Protein AF-A0A7V3CZD5-F1 (afdb_monomer_lite)

Sequence (211 aa):
MLAVVSILSKLVDFGIEPIVFREFSKNNKTFHLFNSGINLRFILYLILVAGFNITAPFLSLSSKEILLSNILFFTIIFSAKTFVIRELLSTPFKVNLKMHYPMFLSLLDNIILLFMIVLMKFMKDPLLYFTIAYTISNIPGFILSFYFLKKKFGYKYEFTLEHSQWLLKESLPMFGFVVLTNIFLQIDIVILNALKGSYEVGIYSAGVRLT

Radius of gyration: 19.06 Å; chains: 1; bounding box: 55×38×51 Å

Secondary structure (DSSP, 8-state):
-HHHHHHHHHHHHTTHHHHHHHHHHH--S--HHHHHHHHHHHHHHHHHHHHHHHHGGGGT--HHHHHHHHHHHHHHHH-SSSSSHHHHHHHHHHHTT-THHHHHHHHHHHHHHHHHHHHGGG-S-HHHHHHHHHHHTTHHHHHHHHHHHHHHH--------TTHHHHHHHHHHHHHHHHHHHHHHHHHHHHHHHHT-HHHHHHHHHHHTT-

Foldseek 3Di:
DLVVLLVLLLQLLLQLQVVLLVVCLVPVPDCQSLLLQLLSSVVSLVVSLVVCVVCVVVVVDDPVRNVLSSLLSLLCCQPPVRNTRVVSLCSSCVSVVNVVLLVVLNVQLVVQLVVQLVVLVVDPDSSSSNSNSSSVSRNVSRVVSVVCCCVPVVDDNDNDNPCVVVSSVVSNVVSVVVVVVVCVLCVVLVVCCVPPNDVVSVVVVVVSVVD

Structure (mmCIF, N/CA/C/O backbone):
data_AF-A0A7V3CZD5-F1
#
_entry.id   AF-A0A7V3CZD5-F1
#
loop_
_atom_site.group_PDB
_atom_site.id
_atom_site.type_symbol
_atom_site.label_atom_id
_atom_site.label_alt_id
_atom_site.label_comp_id
_atom_site.label_asym_id
_atom_site.label_entity_id
_atom_site.label_seq_id
_atom_site.pdbx_PDB_ins_code
_atom_site.Cartn_x
_atom_site.Cartn_y
_atom_site.Cartn_z
_atom_site.occupancy
_atom_site.B_iso_or_equiv
_atom_site.auth_seq_id
_atom_site.auth_comp_id
_atom_site.auth_asym_id
_atom_site.auth_atom_id
_atom_site.pdbx_PDB_model_num
ATOM 1 N N . MET A 1 1 ? 11.562 -1.368 -11.424 1.00 69.69 1 MET A N 1
ATOM 2 C CA . MET A 1 1 ? 10.361 -0.615 -10.990 1.00 69.69 1 MET A CA 1
ATOM 3 C C . MET A 1 1 ? 9.475 -1.405 -10.032 1.00 69.69 1 MET A C 1
ATOM 5 O O . MET A 1 1 ? 9.368 -0.983 -8.892 1.00 69.69 1 MET A O 1
ATOM 9 N N . LEU A 1 2 ? 8.930 -2.574 -10.405 1.00 68.62 2 LEU A N 1
ATOM 10 C CA . LEU A 1 2 ? 8.084 -3.382 -9.498 1.00 68.62 2 LEU A CA 1
ATOM 11 C C . LEU A 1 2 ? 8.750 -3.713 -8.148 1.00 68.62 2 LEU A C 1
ATOM 13 O O . LEU A 1 2 ? 8.134 -3.528 -7.105 1.00 68.62 2 LEU A O 1
ATOM 17 N N . ALA A 1 3 ? 10.020 -4.135 -8.158 1.00 69.88 3 ALA A N 1
ATOM 18 C CA . ALA A 1 3 ? 10.763 -4.429 -6.928 1.00 69.88 3 ALA A CA 1
ATOM 19 C C . ALA A 1 3 ? 10.939 -3.189 -6.032 1.00 69.88 3 ALA A C 1
ATOM 21 O O . ALA A 1 3 ? 10.728 -3.267 -4.827 1.00 69.88 3 ALA A O 1
ATOM 22 N N . VAL A 1 4 ? 11.253 -2.031 -6.626 1.00 74.81 4 VAL A N 1
ATOM 23 C CA . VAL A 1 4 ? 11.404 -0.755 -5.904 1.00 74.81 4 VAL A CA 1
ATOM 24 C C . VAL A 1 4 ? 10.086 -0.361 -5.243 1.00 74.81 4 VAL A C 1
ATOM 26 O O . VAL A 1 4 ? 10.063 -0.088 -4.048 1.00 74.81 4 VAL A O 1
ATOM 29 N N . VAL A 1 5 ? 8.976 -0.419 -5.984 1.00 78.88 5 VAL A N 1
ATOM 30 C CA . VAL A 1 5 ? 7.641 -0.133 -5.440 1.00 78.88 5 VAL A CA 1
ATOM 31 C C . VAL A 1 5 ? 7.280 -1.115 -4.325 1.00 78.88 5 VAL A C 1
ATOM 33 O O . VAL A 1 5 ? 6.756 -0.689 -3.303 1.00 78.88 5 VAL A O 1
ATOM 36 N N . SER A 1 6 ? 7.608 -2.403 -4.470 1.00 75.62 6 SER A N 1
ATOM 37 C CA . SER A 1 6 ? 7.344 -3.423 -3.446 1.00 75.62 6 SER A CA 1
ATOM 38 C C . SER A 1 6 ? 8.176 -3.250 -2.171 1.00 75.62 6 SER A C 1
ATOM 40 O O . SER A 1 6 ? 7.715 -3.623 -1.093 1.00 75.62 6 SER A O 1
ATOM 42 N N . ILE A 1 7 ? 9.405 -2.742 -2.270 1.00 78.62 7 ILE A N 1
ATOM 43 C CA . ILE A 1 7 ? 10.236 -2.431 -1.100 1.00 78.62 7 ILE A CA 1
ATOM 44 C C . ILE A 1 7 ? 9.680 -1.188 -0.412 1.00 78.62 7 ILE A C 1
ATOM 46 O O . ILE A 1 7 ? 9.424 -1.206 0.790 1.00 78.62 7 ILE A O 1
ATOM 50 N N . LEU A 1 8 ? 9.430 -0.134 -1.189 1.00 82.12 8 LEU A N 1
ATOM 51 C CA . LEU A 1 8 ? 8.886 1.121 -0.692 1.00 82.12 8 LEU A CA 1
ATOM 52 C C . LEU A 1 8 ? 7.501 0.922 -0.056 1.00 82.12 8 LEU A C 1
ATOM 54 O O . LEU A 1 8 ? 7.244 1.466 1.011 1.00 82.12 8 LEU A O 1
ATOM 58 N N . SER A 1 9 ? 6.638 0.064 -0.607 1.00 80.25 9 SER A N 1
ATOM 59 C CA . SER A 1 9 ? 5.313 -0.205 -0.033 1.00 80.25 9 SER A CA 1
ATOM 60 C C . SER A 1 9 ? 5.363 -0.754 1.396 1.00 80.25 9 SER A C 1
ATOM 62 O O . SER A 1 9 ? 4.444 -0.495 2.170 1.00 80.25 9 SER A O 1
ATOM 64 N N . LYS A 1 10 ? 6.436 -1.461 1.786 1.00 80.44 10 LYS A N 1
ATOM 65 C CA . LYS A 1 10 ? 6.609 -1.960 3.164 1.00 80.44 10 LYS A CA 1
ATOM 66 C C . LYS A 1 10 ? 6.766 -0.828 4.182 1.00 80.44 10 LYS A C 1
ATOM 68 O O . LYS A 1 10 ? 6.374 -0.994 5.333 1.00 80.44 10 LYS A O 1
ATOM 73 N N . LEU A 1 11 ? 7.286 0.329 3.763 1.00 82.81 11 LEU A N 1
ATOM 74 C CA . LEU A 1 11 ? 7.372 1.520 4.616 1.00 82.81 11 LEU A CA 1
ATOM 75 C C . LEU A 1 11 ? 5.985 2.063 4.976 1.00 82.81 11 LEU A C 1
ATOM 77 O O . LEU A 1 11 ? 5.818 2.648 6.039 1.00 82.81 11 LEU A O 1
ATOM 81 N N . VAL A 1 12 ? 4.993 1.853 4.107 1.00 85.50 12 VAL A N 1
ATOM 82 C CA . VAL A 1 12 ? 3.614 2.297 4.341 1.00 85.50 12 VAL A CA 1
ATOM 83 C C . VAL A 1 12 ? 2.859 1.340 5.263 1.00 85.50 12 VAL A C 1
ATOM 85 O O . VAL A 1 12 ? 2.049 1.780 6.075 1.00 85.50 12 VAL A O 1
ATOM 88 N N . ASP A 1 13 ? 3.123 0.036 5.157 1.00 83.44 13 ASP A N 1
ATOM 89 C CA . ASP A 1 13 ? 2.543 -0.971 6.051 1.00 83.44 13 ASP A CA 1
ATOM 90 C C . ASP A 1 13 ? 2.980 -0.748 7.509 1.00 83.44 13 ASP A C 1
ATOM 92 O O . ASP A 1 13 ? 2.149 -0.835 8.422 1.00 83.44 13 ASP A O 1
ATOM 96 N N . PHE A 1 14 ? 4.272 -0.433 7.691 1.00 85.56 14 PHE A N 1
ATOM 97 C CA . PHE A 1 14 ? 4.958 -0.129 8.953 1.00 85.56 14 PHE A CA 1
ATOM 98 C C . PHE A 1 14 ? 4.660 -1.120 10.095 1.00 85.56 14 PHE A C 1
ATOM 100 O O . PHE A 1 14 ? 4.772 -0.760 11.260 1.00 85.56 14 PHE A O 1
ATOM 107 N N . GLY A 1 15 ? 4.244 -2.359 9.795 1.00 86.19 15 GLY A N 1
ATOM 108 C CA . GLY A 1 15 ? 3.851 -3.337 10.813 1.00 86.19 15 GLY A CA 1
ATOM 109 C C . GLY A 1 15 ? 2.553 -2.994 11.557 1.00 86.19 15 GLY A C 1
ATOM 110 O O . GLY A 1 15 ? 2.321 -3.516 12.646 1.00 86.19 15 GLY A O 1
ATOM 111 N N . ILE A 1 16 ? 1.710 -2.118 10.998 1.00 90.06 16 ILE A N 1
ATOM 112 C CA . ILE A 1 16 ? 0.460 -1.663 11.631 1.00 90.06 16 ILE A CA 1
ATOM 113 C C . ILE A 1 16 ? -0.589 -2.786 11.675 1.00 90.06 16 ILE A C 1
ATOM 115 O O . ILE A 1 16 ? -1.333 -2.897 12.648 1.00 90.06 16 ILE A O 1
ATOM 119 N N . GLU A 1 17 ? -0.662 -3.639 10.651 1.00 89.25 17 GLU A N 1
ATOM 120 C CA . GLU A 1 17 ? -1.725 -4.641 10.523 1.00 89.25 17 GLU A CA 1
ATOM 121 C C . GLU A 1 17 ? -1.716 -5.665 11.670 1.00 89.25 17 GLU A C 1
ATOM 123 O O . GLU A 1 17 ? -2.778 -5.847 12.266 1.00 89.25 17 GLU A O 1
ATOM 128 N N . PRO A 1 18 ? -0.584 -6.289 12.063 1.00 89.69 18 PRO A N 1
ATOM 129 C CA . PRO A 1 18 ? -0.571 -7.222 13.190 1.00 89.69 18 PRO A CA 1
ATOM 130 C C . PRO A 1 18 ? -1.045 -6.590 14.504 1.00 89.69 18 PRO A C 1
ATOM 132 O O . PRO A 1 18 ? -1.746 -7.241 15.282 1.00 89.69 18 PRO A O 1
ATOM 135 N N . ILE A 1 19 ? -0.708 -5.317 14.747 1.00 92.31 19 ILE A N 1
ATOM 136 C CA . ILE A 1 19 ? -1.131 -4.586 15.949 1.00 92.31 19 ILE A CA 1
ATOM 137 C C . ILE A 1 19 ? -2.633 -4.302 15.904 1.00 92.31 19 ILE A C 1
ATOM 139 O O . ILE A 1 19 ? -3.342 -4.593 16.868 1.00 92.31 19 ILE A O 1
ATOM 143 N N . VAL A 1 20 ? -3.141 -3.803 14.772 1.00 92.38 20 VAL A N 1
ATOM 144 C CA . VAL A 1 20 ? -4.579 -3.566 14.582 1.00 92.38 20 VAL A CA 1
ATOM 145 C C . VAL A 1 20 ? -5.355 -4.877 14.684 1.00 92.38 20 VAL A C 1
ATOM 147 O O . VAL A 1 20 ? -6.377 -4.919 15.357 1.00 92.38 20 VAL A O 1
ATOM 150 N N . PHE A 1 21 ? -4.863 -5.967 14.094 1.00 91.94 21 PHE A N 1
ATOM 151 C CA . PHE A 1 21 ? -5.470 -7.293 14.201 1.00 91.94 21 PHE A CA 1
ATOM 152 C C . PHE A 1 21 ? -5.516 -7.786 15.650 1.00 91.94 21 PHE A C 1
ATOM 154 O O . PHE A 1 21 ? -6.570 -8.240 16.101 1.00 91.94 21 PHE A O 1
ATOM 161 N N . ARG A 1 22 ? -4.416 -7.651 16.402 1.00 92.06 22 ARG A N 1
ATOM 162 C CA . ARG A 1 22 ? -4.341 -8.022 17.823 1.00 92.06 22 ARG A CA 1
ATOM 163 C C . ARG A 1 22 ? -5.364 -7.259 18.660 1.00 92.06 22 ARG A C 1
ATOM 165 O O . ARG A 1 22 ? -6.110 -7.876 19.416 1.00 92.06 22 ARG A O 1
ATOM 172 N N . GLU A 1 23 ? -5.410 -5.935 18.537 1.00 91.75 23 GLU A N 1
ATOM 173 C CA . GLU A 1 23 ? -6.316 -5.114 19.347 1.00 91.75 23 GLU A CA 1
ATOM 174 C C . GLU A 1 23 ? -7.777 -5.271 18.928 1.00 91.75 23 GLU A C 1
ATOM 176 O O . GLU A 1 23 ? -8.653 -5.413 19.781 1.00 91.75 23 GLU A O 1
ATOM 181 N N . PHE A 1 24 ? -8.044 -5.356 17.624 1.00 90.62 24 PHE A N 1
ATOM 182 C CA . PHE A 1 24 ? -9.392 -5.591 17.113 1.00 90.62 24 PHE A CA 1
ATOM 183 C C . PHE A 1 24 ? -9.917 -6.986 17.489 1.00 90.62 24 PHE A C 1
ATOM 185 O O . PHE A 1 24 ? -11.121 -7.159 17.662 1.00 90.62 24 PHE A O 1
ATOM 192 N N . SER A 1 25 ? -9.031 -7.973 17.682 1.00 90.19 25 SER A N 1
ATOM 193 C CA . SER A 1 25 ? -9.396 -9.297 18.212 1.00 90.19 25 SER A CA 1
ATOM 194 C C . SER A 1 25 ? -9.793 -9.263 19.688 1.00 90.19 25 SER A C 1
ATOM 196 O O . SER A 1 25 ? -10.674 -10.014 20.096 1.00 90.19 25 SER A O 1
ATOM 198 N N . LYS A 1 26 ? -9.167 -8.395 20.494 1.00 89.69 26 LYS A N 1
ATOM 199 C CA . LYS A 1 26 ? -9.514 -8.225 21.915 1.00 89.69 26 LYS A CA 1
ATOM 200 C C . LYS A 1 26 ? -10.815 -7.445 22.091 1.00 89.69 26 LYS A C 1
ATOM 202 O O . LYS A 1 26 ? -11.635 -7.796 22.934 1.00 89.69 26 LYS A O 1
ATOM 207 N N . ASN A 1 27 ? -10.988 -6.372 21.320 1.00 85.38 27 ASN A N 1
ATOM 208 C CA . ASN A 1 27 ? -12.157 -5.506 21.394 1.00 85.38 27 ASN A CA 1
ATOM 209 C C . ASN A 1 27 ? -12.619 -5.098 19.991 1.00 85.38 27 ASN A C 1
ATOM 211 O O . ASN A 1 27 ? -12.132 -4.132 19.408 1.00 85.38 27 ASN A O 1
ATOM 215 N N . ASN A 1 28 ? -13.607 -5.823 19.473 1.00 81.19 28 ASN A N 1
ATOM 216 C CA . ASN A 1 28 ? -14.184 -5.601 18.147 1.00 81.19 28 ASN A CA 1
ATOM 217 C C . ASN A 1 28 ? -15.381 -4.628 18.148 1.00 81.19 28 ASN A C 1
ATOM 219 O O . ASN A 1 28 ? -16.054 -4.493 17.125 1.00 81.19 28 ASN A O 1
ATOM 223 N N . LYS A 1 29 ? -15.693 -3.981 19.283 1.00 77.56 29 LYS A N 1
ATOM 224 C CA . LYS A 1 29 ? -16.896 -3.141 19.420 1.00 77.56 29 LYS A CA 1
ATOM 225 C C . LYS A 1 29 ? -16.754 -1.775 18.752 1.00 77.56 29 LYS A C 1
ATOM 227 O O . LYS A 1 29 ? -17.760 -1.201 18.344 1.00 77.56 29 LYS A O 1
ATOM 232 N N . THR A 1 30 ? -15.535 -1.244 18.656 1.00 85.31 30 THR A N 1
ATOM 233 C CA . THR A 1 30 ? -15.273 0.093 18.112 1.00 85.31 30 THR A CA 1
ATOM 234 C C . THR A 1 30 ? -14.297 0.038 16.943 1.00 85.31 30 THR A C 1
ATOM 236 O O . THR A 1 30 ? -13.343 -0.735 16.926 1.00 85.31 30 THR A O 1
ATOM 239 N N . PHE A 1 31 ? -14.530 0.894 15.948 1.00 89.69 31 PHE A N 1
ATOM 240 C CA . PHE A 1 31 ? -13.678 1.008 14.762 1.00 89.69 31 PHE A CA 1
ATOM 241 C C . PHE A 1 31 ? -12.682 2.174 14.843 1.00 89.69 31 PHE A C 1
ATOM 243 O O . PHE A 1 31 ? -11.994 2.431 13.863 1.00 89.69 31 PHE A O 1
ATOM 250 N N . HIS A 1 32 ? -12.559 2.874 15.978 1.00 90.69 32 HIS A N 1
ATOM 251 C CA . HIS A 1 32 ? -11.679 4.048 16.086 1.00 90.69 32 HIS A CA 1
ATOM 252 C C . HIS A 1 32 ? -10.203 3.702 15.847 1.00 90.69 32 HIS A C 1
ATOM 254 O O . HIS A 1 32 ? -9.573 4.310 14.988 1.00 90.69 32 HIS A O 1
ATOM 260 N N . LEU A 1 33 ? -9.672 2.670 16.517 1.00 91.00 33 LEU A N 1
ATOM 261 C CA . LEU A 1 33 ? -8.287 2.216 16.319 1.00 91.00 33 LEU A CA 1
ATOM 262 C C . LEU A 1 33 ? -8.052 1.735 14.881 1.00 91.00 33 LEU A C 1
ATOM 264 O O . LEU A 1 33 ? -7.033 2.042 14.267 1.00 91.00 33 LEU A O 1
ATOM 268 N N . PHE A 1 34 ? -9.032 1.024 14.326 1.00 91.75 34 PHE A N 1
ATOM 269 C CA . PHE A 1 34 ? -9.013 0.560 12.944 1.00 91.75 34 PHE A CA 1
ATOM 270 C C . PHE A 1 34 ? -8.969 1.724 11.940 1.00 91.75 34 PHE A C 1
ATOM 272 O O . PHE A 1 34 ? -8.133 1.738 11.036 1.00 91.75 34 PHE A O 1
ATOM 279 N N . ASN A 1 35 ? -9.816 2.736 12.139 1.00 92.31 35 ASN A N 1
ATOM 280 C CA . ASN A 1 35 ? -9.849 3.957 11.341 1.00 92.31 35 ASN A CA 1
ATOM 281 C C . ASN A 1 35 ? -8.545 4.754 11.474 1.00 92.31 35 ASN A C 1
ATOM 283 O O . ASN A 1 35 ? -8.008 5.191 10.459 1.00 92.31 35 ASN A O 1
ATOM 287 N N . SER A 1 36 ? -7.979 4.877 12.680 1.00 92.75 36 SER A N 1
ATOM 288 C CA . SER A 1 36 ? -6.648 5.470 12.870 1.00 92.75 36 SER A CA 1
ATOM 289 C C . SER A 1 36 ? -5.562 4.717 12.105 1.00 92.75 36 SER A C 1
ATOM 291 O O . SER A 1 36 ? -4.728 5.358 11.473 1.00 92.75 36 SER A O 1
ATOM 293 N N . GLY A 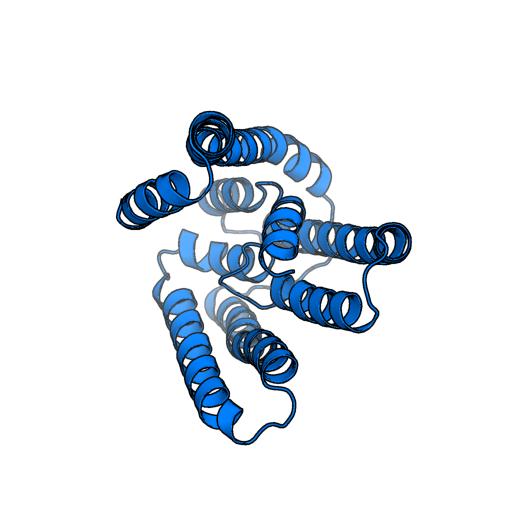1 37 ? -5.602 3.381 12.077 1.00 92.19 37 GLY A N 1
ATOM 294 C CA . GLY A 1 37 ? -4.693 2.572 11.261 1.00 92.19 37 GLY A CA 1
ATOM 295 C C . GLY A 1 37 ? -4.816 2.859 9.759 1.00 92.19 37 GLY A C 1
ATOM 296 O O . GLY A 1 37 ? -3.801 3.040 9.087 1.00 92.19 37 GLY A O 1
ATOM 297 N N . ILE A 1 38 ? -6.046 2.965 9.236 1.00 91.31 38 ILE A N 1
ATOM 298 C CA . ILE A 1 38 ? -6.297 3.324 7.828 1.00 91.31 38 ILE A CA 1
ATOM 299 C C . ILE A 1 38 ? -5.757 4.725 7.520 1.00 91.31 38 ILE A C 1
ATOM 301 O O . ILE A 1 38 ? -5.023 4.897 6.545 1.00 91.31 38 ILE A O 1
ATOM 305 N N . ASN A 1 39 ? -6.094 5.717 8.347 1.00 92.31 39 ASN A N 1
ATOM 306 C CA . ASN A 1 39 ? -5.698 7.111 8.134 1.00 92.31 39 ASN A CA 1
ATOM 307 C C . ASN A 1 39 ? -4.179 7.275 8.198 1.00 92.31 39 ASN A C 1
ATOM 309 O O . ASN A 1 39 ? -3.593 7.941 7.347 1.00 92.31 39 ASN A O 1
ATOM 313 N N . LEU A 1 40 ? -3.531 6.613 9.158 1.00 92.25 40 LEU A N 1
ATOM 314 C CA . LEU A 1 40 ? -2.080 6.603 9.285 1.00 92.25 40 LEU A CA 1
ATOM 315 C C . LEU A 1 40 ? -1.412 6.013 8.036 1.00 92.25 40 LEU A C 1
ATOM 317 O O . LEU A 1 40 ? -0.502 6.630 7.488 1.00 92.25 40 LEU A O 1
ATOM 321 N N . ARG A 1 41 ? -1.897 4.870 7.529 1.00 90.38 41 ARG A N 1
ATOM 322 C CA . ARG A 1 41 ? -1.392 4.281 6.274 1.00 90.38 41 ARG A CA 1
ATOM 323 C C . ARG A 1 41 ? -1.595 5.204 5.083 1.00 90.38 41 ARG A C 1
ATOM 325 O O . ARG A 1 41 ? -0.709 5.316 4.242 1.00 90.38 41 ARG A O 1
ATOM 332 N N . PHE A 1 42 ? -2.736 5.882 5.010 1.00 90.12 42 PHE A N 1
ATOM 333 C CA . PHE A 1 42 ? -3.004 6.839 3.943 1.00 90.12 42 PHE A CA 1
ATOM 334 C C . PHE A 1 42 ? -2.035 8.033 3.986 1.00 90.12 42 PHE A C 1
ATOM 336 O O . PHE A 1 42 ? -1.512 8.438 2.951 1.00 90.12 42 PHE A O 1
ATOM 343 N N . ILE A 1 43 ? -1.717 8.546 5.178 1.00 92.00 43 ILE A N 1
ATOM 344 C CA . ILE A 1 43 ? -0.712 9.604 5.360 1.00 92.00 43 ILE A CA 1
ATOM 345 C C . ILE A 1 43 ? 0.686 9.107 4.969 1.00 92.00 43 ILE A C 1
ATOM 347 O O . ILE A 1 43 ? 1.372 9.775 4.199 1.00 92.00 43 ILE A O 1
ATOM 351 N N . LEU A 1 44 ? 1.099 7.923 5.438 1.00 91.12 44 LEU A N 1
ATOM 352 C CA . LEU A 1 44 ? 2.391 7.323 5.075 1.00 91.12 44 LEU A CA 1
ATOM 353 C C . LEU A 1 44 ? 2.507 7.088 3.562 1.00 91.12 44 LEU A C 1
ATOM 355 O O . LEU A 1 44 ? 3.566 7.313 2.981 1.00 91.12 44 LEU A O 1
ATOM 359 N N . TYR A 1 45 ? 1.410 6.700 2.909 1.00 91.19 45 TYR A N 1
ATOM 360 C CA . TYR A 1 45 ? 1.336 6.567 1.458 1.00 91.19 45 TYR A CA 1
ATOM 361 C C . TYR A 1 45 ? 1.579 7.909 0.756 1.00 91.19 45 TYR A C 1
ATOM 363 O O . TYR A 1 45 ? 2.393 7.976 -0.164 1.00 91.19 45 TYR A O 1
ATOM 371 N N . LEU A 1 46 ? 0.917 8.984 1.198 1.00 91.81 46 LEU A N 1
ATOM 372 C CA . LEU A 1 46 ? 1.108 10.318 0.620 1.00 91.81 46 LEU A CA 1
ATOM 373 C C . LEU A 1 46 ? 2.551 10.805 0.785 1.00 91.81 46 LEU A C 1
ATOM 375 O O . LEU A 1 46 ? 3.135 11.307 -0.175 1.00 91.81 46 LEU A O 1
ATOM 379 N N . ILE A 1 47 ? 3.141 10.603 1.968 1.00 92.88 47 ILE A N 1
ATOM 380 C CA . ILE A 1 47 ? 4.550 10.926 2.238 1.00 92.88 47 ILE A CA 1
ATOM 381 C C . ILE A 1 47 ? 5.464 10.152 1.284 1.00 92.88 47 ILE A C 1
ATOM 383 O O . ILE A 1 47 ? 6.393 10.726 0.719 1.00 92.88 47 ILE A O 1
ATOM 387 N N . LEU A 1 48 ? 5.183 8.868 1.062 1.00 90.94 48 LEU A N 1
ATOM 388 C CA . LEU A 1 48 ? 5.975 8.020 0.182 1.00 90.94 48 LEU A CA 1
ATOM 389 C C . LEU A 1 48 ? 5.912 8.471 -1.278 1.00 90.94 48 LEU A C 1
ATOM 391 O O . LEU A 1 48 ? 6.952 8.603 -1.921 1.00 90.94 48 LEU A O 1
ATOM 395 N N . VAL A 1 49 ? 4.712 8.726 -1.803 1.00 91.06 49 VAL A N 1
ATOM 396 C CA . VAL A 1 49 ? 4.527 9.178 -3.190 1.00 91.06 49 VAL A CA 1
ATOM 397 C C . VAL A 1 49 ? 5.168 10.548 -3.401 1.00 91.06 49 VAL A C 1
ATOM 399 O O . VAL A 1 49 ? 5.847 10.755 -4.409 1.00 91.06 49 VAL A O 1
ATOM 402 N N . ALA A 1 50 ? 5.000 11.472 -2.450 1.00 92.69 50 ALA A N 1
ATOM 403 C CA . ALA A 1 50 ? 5.638 12.782 -2.506 1.00 92.69 50 ALA A CA 1
ATOM 404 C C . ALA A 1 50 ? 7.169 12.656 -2.470 1.00 92.69 50 ALA A C 1
ATOM 406 O O . ALA A 1 50 ? 7.851 13.191 -3.341 1.00 92.69 50 ALA A O 1
ATOM 407 N N . GLY A 1 51 ? 7.710 11.883 -1.523 1.00 91.94 51 GLY A N 1
ATOM 408 C CA . GLY A 1 51 ? 9.146 11.631 -1.397 1.00 91.94 51 GLY A CA 1
ATOM 409 C C . GLY A 1 51 ? 9.748 10.983 -2.644 1.00 91.94 51 GLY A C 1
ATOM 410 O O . GLY A 1 51 ? 10.807 11.406 -3.109 1.00 91.94 51 GLY A O 1
ATOM 411 N N . PHE A 1 52 ? 9.055 10.012 -3.245 1.00 90.56 52 PHE A N 1
ATOM 412 C CA . PHE A 1 52 ? 9.477 9.409 -4.507 1.00 90.56 52 PHE A CA 1
ATOM 413 C C . PHE A 1 52 ? 9.517 10.430 -5.648 1.00 90.56 52 PHE A C 1
ATOM 415 O O . PHE A 1 52 ? 10.521 10.516 -6.342 1.00 90.56 52 PHE A O 1
ATOM 422 N N . ASN A 1 53 ? 8.469 11.236 -5.841 1.00 90.75 53 ASN A N 1
ATOM 423 C CA . ASN A 1 53 ? 8.443 12.207 -6.941 1.00 90.75 53 ASN A CA 1
ATOM 424 C C . ASN A 1 53 ? 9.466 13.340 -6.759 1.00 90.75 53 ASN A C 1
ATOM 426 O O . ASN A 1 53 ? 9.981 13.849 -7.750 1.00 90.75 53 ASN A O 1
ATOM 430 N N . ILE A 1 54 ? 9.806 13.697 -5.517 1.00 91.62 54 ILE A N 1
ATOM 431 C CA . ILE A 1 54 ? 10.881 14.656 -5.220 1.00 91.62 54 ILE A CA 1
ATOM 432 C C . ILE A 1 54 ? 12.255 14.052 -5.531 1.00 91.62 54 ILE A C 1
ATOM 434 O O . ILE A 1 54 ? 13.116 14.742 -6.065 1.00 91.62 54 ILE A O 1
ATOM 438 N N . THR A 1 55 ? 12.476 12.773 -5.217 1.00 89.44 55 THR A N 1
ATOM 439 C CA . THR A 1 55 ? 13.783 12.110 -5.394 1.00 89.44 55 THR A CA 1
ATOM 440 C C . THR A 1 55 ? 14.007 11.555 -6.801 1.00 89.44 55 THR A C 1
ATOM 442 O O . THR A 1 55 ? 15.149 11.447 -7.243 1.00 89.44 55 THR A O 1
ATOM 445 N N . ALA A 1 56 ? 12.940 11.244 -7.539 1.00 87.12 56 ALA A N 1
ATOM 446 C CA . ALA A 1 56 ? 13.005 10.624 -8.859 1.00 87.12 56 ALA A CA 1
ATOM 447 C C . ALA A 1 56 ? 13.839 11.405 -9.900 1.00 87.12 56 ALA A C 1
ATOM 449 O O . ALA A 1 56 ? 14.613 10.759 -10.611 1.00 87.12 56 ALA A O 1
ATOM 450 N N . PRO A 1 57 ? 13.776 12.753 -9.983 1.00 84.69 57 PRO A N 1
ATOM 451 C CA . PRO A 1 57 ? 14.633 13.524 -10.885 1.00 84.69 57 PRO A CA 1
ATOM 452 C C . PRO A 1 57 ? 16.127 13.400 -10.557 1.00 84.69 57 PRO A C 1
ATOM 454 O O . PRO A 1 57 ? 16.954 13.381 -11.463 1.00 84.69 57 PRO A O 1
ATOM 457 N N . PHE A 1 58 ? 16.482 13.263 -9.274 1.00 86.88 58 PHE A N 1
ATOM 458 C CA . PHE A 1 58 ? 17.876 13.113 -8.835 1.00 86.88 58 PHE A CA 1
ATOM 459 C C . PHE A 1 58 ? 18.453 11.728 -9.153 1.00 86.88 58 PHE A C 1
ATOM 461 O O . PHE A 1 58 ? 19.665 11.570 -9.265 1.00 86.88 58 PHE A O 1
ATOM 468 N N . LEU A 1 59 ? 17.592 10.726 -9.336 1.00 83.69 59 LEU A N 1
ATOM 469 C CA . LEU A 1 59 ? 17.972 9.348 -9.657 1.00 83.69 59 LEU A CA 1
ATOM 470 C C . LEU A 1 59 ? 18.149 9.105 -11.166 1.00 83.69 59 LEU A C 1
ATOM 472 O O . LEU A 1 59 ? 18.340 7.962 -11.574 1.00 83.69 59 LEU A O 1
ATOM 476 N N . SER A 1 60 ? 18.097 10.157 -11.996 1.00 84.12 60 SER A N 1
ATOM 477 C CA . SER A 1 60 ? 18.222 10.070 -13.463 1.00 84.12 60 SER A CA 1
ATOM 478 C C . SER A 1 60 ? 17.211 9.112 -14.116 1.00 84.12 60 SER A C 1
ATOM 480 O O . SER A 1 60 ? 17.495 8.505 -15.147 1.00 84.12 60 SER A O 1
ATOM 482 N N . LEU A 1 61 ? 16.026 8.960 -13.513 1.00 83.94 61 LEU A N 1
ATOM 483 C CA . LEU A 1 61 ? 14.961 8.107 -14.042 1.00 83.94 61 LEU A CA 1
ATOM 484 C C . LEU A 1 61 ? 14.317 8.743 -15.277 1.00 83.94 61 LEU A C 1
ATOM 486 O O . LEU A 1 61 ? 14.058 9.947 -15.316 1.00 83.94 61 LEU A O 1
ATOM 490 N N . SER A 1 62 ? 13.993 7.924 -16.276 1.00 87.06 62 SER A N 1
ATOM 491 C CA . SER A 1 62 ? 13.267 8.391 -17.457 1.00 87.06 62 SER A CA 1
ATOM 492 C C . SER A 1 62 ? 11.820 8.769 -17.117 1.00 87.06 62 SER A C 1
ATOM 494 O O . SER A 1 62 ? 11.191 8.196 -16.222 1.00 87.06 62 SER A O 1
ATOM 496 N N . SER A 1 63 ? 11.223 9.684 -17.889 1.00 86.88 63 SER A N 1
ATOM 497 C CA . SER A 1 63 ? 9.825 10.100 -17.686 1.00 86.88 63 SER A CA 1
ATOM 498 C C . SER A 1 63 ? 8.840 8.923 -17.745 1.00 86.88 63 SER A C 1
ATOM 500 O O . SER A 1 63 ? 7.841 8.909 -17.025 1.00 86.88 63 SER A O 1
ATOM 502 N N . LYS A 1 64 ? 9.139 7.899 -18.560 1.00 86.75 64 LYS A N 1
ATOM 503 C CA . LYS A 1 64 ? 8.330 6.676 -18.657 1.00 86.75 64 LYS A CA 1
ATOM 504 C C . LYS A 1 64 ? 8.407 5.841 -17.378 1.00 86.75 64 LYS A C 1
ATOM 506 O O . LYS A 1 64 ? 7.391 5.322 -16.928 1.00 86.75 64 LYS A O 1
ATOM 511 N N . GLU A 1 65 ? 9.581 5.726 -16.767 1.00 86.56 65 GLU A N 1
ATOM 512 C CA . GLU A 1 65 ? 9.763 4.976 -15.519 1.00 86.56 65 GLU A CA 1
ATOM 513 C C . GLU A 1 65 ? 9.089 5.652 -14.327 1.00 86.56 65 GLU A C 1
ATOM 515 O O . GLU A 1 65 ? 8.495 4.965 -13.492 1.00 86.56 65 GLU A O 1
ATOM 520 N N . ILE A 1 66 ? 9.130 6.985 -14.273 1.00 88.38 66 ILE A N 1
ATOM 521 C CA . ILE A 1 66 ? 8.422 7.775 -13.258 1.00 88.38 66 ILE A CA 1
ATOM 522 C C . ILE A 1 66 ? 6.911 7.570 -13.40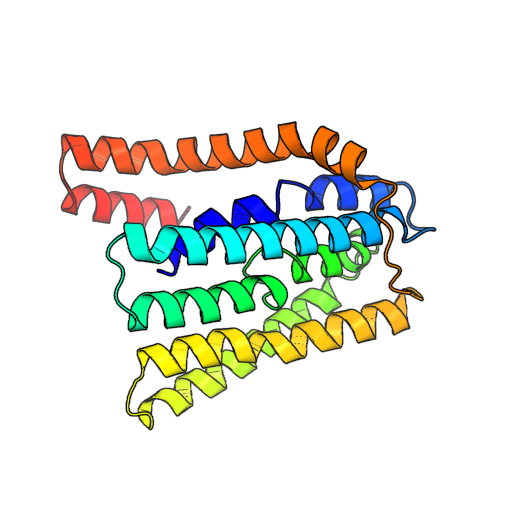0 1.00 88.38 66 ILE A C 1
ATOM 524 O O . ILE A 1 66 ? 6.235 7.265 -12.417 1.00 88.38 66 ILE A O 1
ATOM 528 N N . LEU A 1 67 ? 6.383 7.653 -14.628 1.00 89.44 67 LEU A N 1
ATOM 529 C CA . LEU A 1 67 ? 4.966 7.410 -14.909 1.00 89.44 67 LEU A CA 1
ATOM 530 C C . LEU A 1 67 ? 4.533 6.001 -14.479 1.00 89.44 67 LEU A C 1
ATOM 532 O O . LEU A 1 67 ? 3.554 5.852 -13.749 1.00 89.44 67 LEU A O 1
ATOM 536 N N . LEU A 1 68 ? 5.274 4.969 -14.892 1.00 89.12 68 LEU A N 1
ATOM 537 C CA . LEU A 1 68 ? 4.975 3.580 -14.533 1.00 89.12 68 LEU A CA 1
ATOM 538 C C . LEU A 1 68 ? 5.032 3.361 -13.017 1.00 89.12 68 LEU A C 1
ATOM 540 O O . LEU A 1 68 ? 4.154 2.706 -12.461 1.00 89.12 68 LEU A O 1
ATOM 544 N N . SER A 1 69 ? 6.028 3.935 -12.339 1.00 87.94 69 SER A N 1
ATOM 545 C CA . SER A 1 69 ? 6.167 3.821 -10.883 1.00 87.94 69 SER A CA 1
ATOM 546 C C . SER A 1 69 ? 5.010 4.498 -10.151 1.00 87.94 69 SER A C 1
ATOM 548 O O . SER A 1 69 ? 4.464 3.914 -9.223 1.00 87.94 69 SER A O 1
ATOM 550 N N . ASN A 1 70 ? 4.559 5.668 -10.613 1.00 88.69 70 ASN A N 1
ATOM 551 C CA . ASN A 1 70 ? 3.386 6.344 -10.057 1.00 88.69 70 ASN A CA 1
ATOM 552 C C . ASN A 1 70 ? 2.097 5.525 -10.233 1.00 88.69 70 ASN A C 1
ATOM 554 O O . ASN A 1 70 ? 1.331 5.388 -9.280 1.00 88.69 70 ASN A O 1
ATOM 558 N N . ILE A 1 71 ? 1.878 4.909 -11.402 1.00 88.88 71 ILE A N 1
ATOM 559 C CA . ILE A 1 71 ? 0.733 3.999 -11.614 1.00 88.88 71 ILE A CA 1
ATOM 560 C C . ILE A 1 71 ? 0.810 2.789 -10.668 1.00 88.88 71 ILE A C 1
ATOM 562 O O . ILE A 1 71 ? -0.217 2.336 -10.159 1.00 88.88 71 ILE A O 1
ATOM 566 N N . LEU A 1 72 ? 2.018 2.281 -10.410 1.00 87.25 72 LEU A N 1
ATOM 567 C CA . LEU A 1 72 ? 2.247 1.177 -9.478 1.00 87.25 72 LEU A CA 1
ATOM 568 C C . LEU A 1 72 ? 2.072 1.580 -8.006 1.00 87.25 72 LEU A C 1
ATOM 570 O O . LEU A 1 72 ? 1.604 0.780 -7.196 1.00 87.25 72 LEU A O 1
ATOM 574 N N . PHE A 1 73 ? 2.396 2.822 -7.638 1.00 87.00 73 PHE A N 1
ATOM 575 C CA . PHE A 1 73 ? 2.091 3.334 -6.303 1.00 87.00 73 PHE A CA 1
ATOM 576 C C . PHE A 1 73 ? 0.584 3.397 -6.072 1.00 87.00 73 PHE A C 1
ATOM 578 O O . PHE A 1 73 ? 0.128 2.992 -5.008 1.00 87.00 73 PHE A O 1
ATOM 585 N N . PHE A 1 74 ? -0.217 3.768 -7.074 1.00 84.75 74 PHE A N 1
ATOM 586 C CA . PHE A 1 74 ? -1.676 3.676 -6.948 1.00 84.75 74 PHE A CA 1
ATOM 587 C C . PHE A 1 74 ? -2.157 2.252 -6.649 1.00 84.75 74 PHE A C 1
ATOM 589 O O . PHE A 1 74 ? -3.130 2.073 -5.914 1.00 84.75 74 PHE A O 1
ATOM 596 N N . THR A 1 75 ? -1.468 1.221 -7.146 1.00 82.44 75 THR A N 1
ATOM 597 C CA . THR A 1 75 ? -1.822 -0.170 -6.844 1.00 82.44 75 THR A CA 1
ATOM 598 C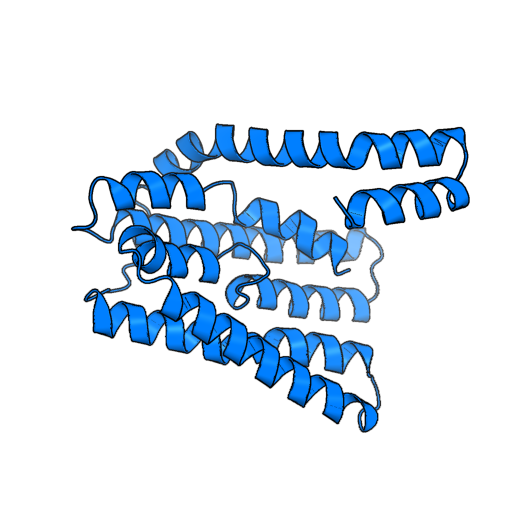 C . THR A 1 75 ? -1.681 -0.506 -5.360 1.00 82.44 75 THR A C 1
ATOM 600 O O . THR A 1 75 ? -2.386 -1.388 -4.880 1.00 82.44 75 THR A O 1
ATOM 603 N N . ILE A 1 76 ? -0.835 0.207 -4.608 1.00 79.00 76 ILE A N 1
ATOM 604 C CA . ILE A 1 76 ? -0.661 0.018 -3.159 1.00 79.00 76 ILE A CA 1
ATOM 605 C C . ILE A 1 76 ? -1.971 0.257 -2.392 1.00 79.00 76 ILE A C 1
ATOM 607 O O . ILE A 1 76 ? -2.255 -0.438 -1.418 1.00 79.00 76 ILE A O 1
ATOM 611 N N . ILE A 1 77 ? -2.795 1.209 -2.836 1.00 77.25 77 ILE A N 1
ATOM 612 C CA . ILE A 1 77 ? -4.086 1.505 -2.199 1.00 77.25 77 ILE A CA 1
ATOM 613 C C . ILE A 1 77 ? -5.068 0.347 -2.421 1.00 77.25 77 ILE A C 1
ATOM 615 O O . ILE A 1 77 ? -5.726 -0.118 -1.490 1.00 77.25 77 ILE A O 1
ATOM 619 N N . PHE A 1 78 ? -5.190 -0.101 -3.670 1.00 73.56 78 PHE A N 1
ATOM 620 C CA . PHE A 1 78 ? -6.311 -0.940 -4.102 1.00 73.56 78 PHE A CA 1
ATOM 621 C C . PHE A 1 78 ? -6.043 -2.438 -4.003 1.00 73.56 78 PHE A C 1
ATOM 623 O O . PHE A 1 78 ? -6.970 -3.240 -3.888 1.00 73.56 78 PHE A O 1
ATOM 630 N N . SER A 1 79 ? -4.785 -2.841 -4.110 1.00 68.50 79 SER A N 1
ATOM 631 C CA . SER A 1 79 ? -4.423 -4.240 -4.272 1.00 68.50 79 SER A CA 1
ATOM 632 C C . SER A 1 79 ? -4.460 -4.995 -2.954 1.00 68.50 79 SER A C 1
ATOM 634 O O . SER A 1 79 ? -3.953 -4.534 -1.937 1.00 68.50 79 SER A O 1
ATOM 636 N N . ALA A 1 80 ? -5.020 -6.203 -2.996 1.00 56.00 80 ALA A N 1
ATOM 637 C CA . ALA A 1 80 ? -4.896 -7.162 -1.901 1.00 56.00 80 ALA A CA 1
ATOM 638 C C . ALA A 1 80 ? -3.498 -7.805 -1.847 1.00 56.00 80 ALA A C 1
ATOM 640 O O . ALA A 1 80 ? -3.149 -8.408 -0.841 1.00 56.00 80 ALA A O 1
ATOM 641 N N . LYS A 1 81 ? -2.713 -7.699 -2.930 1.00 57.31 81 LYS A N 1
ATOM 642 C CA . LYS A 1 81 ? -1.371 -8.294 -3.057 1.00 57.31 81 LYS A CA 1
ATOM 643 C C . LYS A 1 81 ? -0.262 -7.370 -2.555 1.00 57.31 81 LYS A C 1
ATOM 645 O O . LYS A 1 81 ? 0.806 -7.844 -2.189 1.00 57.31 81 LYS A O 1
ATOM 650 N N . THR A 1 82 ? -0.494 -6.058 -2.577 1.00 57.44 82 THR A N 1
ATOM 651 C CA . THR A 1 82 ? 0.421 -5.054 -2.021 1.00 57.44 82 THR A CA 1
ATOM 652 C C . THR A 1 82 ? -0.154 -4.562 -0.695 1.00 57.44 82 THR A C 1
ATOM 654 O O . THR A 1 82 ? -1.058 -3.736 -0.657 1.00 57.44 82 THR A O 1
ATOM 657 N N . PHE A 1 83 ? 0.377 -5.166 0.366 1.00 58.88 83 PHE A N 1
ATOM 658 C CA . PHE A 1 83 ? 0.075 -5.126 1.800 1.00 58.88 83 PHE A CA 1
ATOM 659 C C . PHE A 1 83 ? -0.136 -3.740 2.435 1.00 58.88 83 PHE A C 1
ATOM 661 O O . PHE A 1 83 ? 0.647 -3.339 3.287 1.00 58.88 83 PHE A O 1
ATOM 668 N N . VAL A 1 84 ? -1.125 -2.936 2.030 1.00 68.62 84 VAL A N 1
ATOM 669 C CA . VAL A 1 84 ? -1.306 -1.626 2.686 1.00 68.62 84 VAL A CA 1
ATOM 670 C C . VAL A 1 84 ? -2.747 -1.344 3.066 1.00 68.62 84 VAL A C 1
ATOM 672 O O . VAL A 1 84 ? -3.120 -1.571 4.213 1.00 68.62 84 VAL A O 1
ATOM 675 N N . ILE A 1 85 ? -3.598 -0.830 2.184 1.00 76.00 85 ILE A N 1
ATOM 676 C CA . ILE A 1 85 ? -4.917 -0.368 2.656 1.00 76.00 85 ILE A CA 1
ATOM 677 C C . ILE A 1 85 ? -5.923 -1.516 2.643 1.00 76.00 85 ILE A C 1
ATOM 679 O O . ILE A 1 85 ? -6.607 -1.767 3.635 1.00 76.00 85 ILE A O 1
ATOM 683 N N . ARG A 1 86 ? -5.985 -2.266 1.543 1.00 82.62 86 ARG A N 1
ATOM 684 C CA . ARG A 1 86 ? -6.973 -3.335 1.380 1.00 82.62 86 ARG A CA 1
ATOM 685 C C . ARG A 1 86 ? -6.772 -4.520 2.316 1.00 82.62 86 ARG A C 1
ATOM 687 O O . ARG A 1 86 ? -7.743 -5.150 2.731 1.00 82.62 86 ARG A O 1
ATOM 694 N N . GLU A 1 87 ? -5.533 -4.827 2.656 1.00 83.81 87 GLU A N 1
ATOM 695 C CA . GLU A 1 87 ? -5.261 -5.876 3.624 1.00 83.81 87 GLU A CA 1
ATOM 696 C C . GLU A 1 87 ? -5.746 -5.492 5.021 1.00 83.81 87 GLU A C 1
ATOM 698 O O . GLU A 1 87 ? -6.411 -6.298 5.669 1.00 83.81 87 GLU A O 1
ATOM 703 N N . LEU A 1 88 ? -5.545 -4.238 5.437 1.00 88.44 88 LEU A N 1
ATOM 704 C CA . LEU A 1 88 ? -6.120 -3.741 6.683 1.00 88.44 88 LEU A CA 1
ATOM 705 C C . LEU A 1 88 ? -7.654 -3.848 6.640 1.00 88.44 88 LEU A C 1
ATOM 707 O O . LEU A 1 88 ? -8.267 -4.327 7.584 1.00 88.44 88 LEU A O 1
ATOM 711 N N . LEU A 1 89 ? -8.302 -3.550 5.506 1.00 89.38 89 LEU A N 1
ATOM 712 C CA . LEU A 1 89 ? -9.752 -3.769 5.338 1.00 89.38 89 LEU A CA 1
ATOM 713 C C . LEU A 1 89 ? -10.191 -5.229 5.513 1.00 89.38 89 LEU A C 1
ATOM 715 O O . LEU A 1 89 ? -11.355 -5.485 5.824 1.00 89.38 89 LEU A O 1
ATOM 719 N N . SER A 1 90 ? -9.281 -6.190 5.345 1.00 90.31 90 SER A N 1
ATOM 720 C CA . SER A 1 90 ? -9.551 -7.603 5.601 1.00 90.31 90 SER A CA 1
ATOM 721 C C . SER A 1 90 ? -9.508 -7.967 7.091 1.00 90.31 90 SER A C 1
ATOM 723 O O . SER A 1 90 ? -10.100 -8.976 7.476 1.00 90.31 90 SER A O 1
ATOM 725 N N . THR A 1 91 ? -8.888 -7.147 7.950 1.00 92.00 91 THR A N 1
ATOM 726 C CA . THR A 1 91 ? -8.722 -7.409 9.390 1.00 92.00 91 THR A CA 1
ATOM 727 C C . THR A 1 91 ? -10.049 -7.711 10.101 1.00 92.00 91 THR A C 1
ATOM 729 O O . THR A 1 91 ? -10.123 -8.739 10.776 1.00 92.00 91 THR A O 1
ATOM 732 N N . PRO A 1 92 ? -11.147 -6.950 9.917 1.00 92.06 92 PRO A N 1
ATOM 733 C CA . PRO A 1 92 ? -12.419 -7.270 10.567 1.00 92.06 92 PRO A CA 1
ATOM 734 C C . PRO A 1 92 ? -13.010 -8.607 10.099 1.00 92.06 92 PRO A C 1
ATOM 736 O O . PRO A 1 92 ? -13.649 -9.312 10.879 1.00 92.06 92 PRO A O 1
ATOM 739 N N . PHE A 1 93 ? -12.763 -9.001 8.846 1.00 92.88 93 PHE A N 1
ATOM 740 C CA . PHE A 1 93 ? -13.156 -10.316 8.339 1.00 92.88 93 PHE A CA 1
ATOM 741 C C . PHE A 1 93 ? -12.294 -11.433 8.941 1.00 92.88 93 PHE A C 1
ATOM 743 O O . PHE A 1 93 ? -12.856 -12.454 9.336 1.00 92.88 93 PHE A O 1
ATOM 750 N N . LYS A 1 94 ? -10.971 -11.224 9.063 1.00 91.69 94 LYS A N 1
ATOM 751 C CA . LYS A 1 94 ? -10.020 -12.145 9.717 1.00 91.69 94 LYS A CA 1
ATOM 752 C C . LYS A 1 94 ? -10.429 -12.409 11.170 1.00 91.69 94 LYS A C 1
ATOM 754 O O . LYS A 1 94 ? -10.607 -13.561 11.552 1.00 91.69 94 LYS A O 1
ATOM 759 N N . VAL A 1 95 ? -10.668 -11.347 11.945 1.00 92.19 95 VAL A N 1
ATOM 760 C CA . VAL A 1 95 ? -11.046 -11.429 13.370 1.00 92.19 95 VAL A CA 1
ATOM 761 C C . VAL A 1 95 ? -12.359 -12.183 13.582 1.00 92.19 95 VAL A C 1
ATOM 763 O O . VAL A 1 95 ? -12.492 -12.950 14.528 1.00 92.19 95 VAL A O 1
ATOM 766 N N . ASN A 1 96 ? -13.326 -12.016 12.680 1.00 90.69 96 ASN A N 1
ATOM 767 C CA . ASN A 1 96 ? -14.620 -12.695 12.770 1.00 90.69 96 ASN A CA 1
ATOM 768 C C . ASN A 1 96 ? -14.655 -14.051 12.037 1.00 90.69 96 ASN A C 1
ATOM 770 O O . ASN A 1 96 ? -15.744 -14.566 11.788 1.00 90.69 96 ASN A O 1
ATOM 774 N N . LEU A 1 97 ? -13.499 -14.608 11.646 1.00 90.50 97 LEU A N 1
ATOM 775 C CA . LEU A 1 97 ? -13.366 -15.881 10.917 1.00 90.50 97 LEU A CA 1
ATOM 776 C C . LEU A 1 97 ? -14.142 -15.934 9.583 1.00 90.50 97 LEU A C 1
ATOM 778 O O . LEU A 1 97 ? -14.481 -16.999 9.069 1.00 90.50 97 LEU A O 1
ATOM 782 N N . LYS A 1 98 ? -14.409 -14.779 8.965 1.00 92.94 98 LYS A N 1
ATOM 783 C CA . LYS A 1 98 ? -15.144 -14.646 7.694 1.00 92.94 98 LYS A CA 1
ATOM 784 C C . LYS A 1 98 ? -14.198 -14.437 6.508 1.00 92.94 98 LYS A C 1
ATOM 786 O O . LYS A 1 98 ? -14.431 -13.580 5.658 1.00 92.94 98 LYS A O 1
ATOM 791 N N . MET A 1 99 ? -13.148 -15.256 6.425 1.00 92.44 99 MET A N 1
ATOM 792 C CA . MET A 1 99 ? -12.108 -15.173 5.383 1.00 92.44 99 MET A CA 1
ATOM 793 C C . MET A 1 99 ? -12.604 -15.449 3.958 1.00 92.44 99 MET A C 1
ATOM 795 O O . MET A 1 99 ? -11.959 -15.046 2.992 1.00 92.44 99 MET A O 1
ATOM 799 N N . HIS A 1 100 ? -13.784 -16.052 3.807 1.00 93.25 100 HIS A N 1
ATOM 800 C CA . HIS A 1 100 ? -14.396 -16.271 2.498 1.00 93.25 100 HIS A CA 1
ATOM 801 C C . HIS A 1 100 ? -14.663 -14.963 1.732 1.00 93.25 100 HIS A C 1
ATOM 803 O O . HIS A 1 100 ? -14.567 -14.969 0.509 1.00 93.25 100 HIS A O 1
ATOM 809 N N . TYR A 1 101 ? -14.930 -13.833 2.408 1.00 93.12 101 TYR A N 1
ATOM 810 C CA . TYR A 1 101 ? -15.084 -12.538 1.725 1.00 93.12 101 TYR A CA 1
ATOM 811 C C . TYR A 1 101 ? -13.772 -12.053 1.090 1.00 93.12 101 TYR A C 1
ATOM 813 O O . TYR A 1 101 ? -13.754 -11.892 -0.129 1.00 93.12 101 TYR A O 1
ATOM 821 N N . PRO A 1 102 ? -12.666 -11.831 1.836 1.00 92.12 102 PRO A N 1
ATOM 822 C CA . PRO A 1 102 ? -11.419 -11.379 1.221 1.00 92.12 102 PRO A CA 1
ATOM 823 C C . PRO A 1 102 ? -10.881 -12.372 0.181 1.00 92.12 102 PRO A C 1
ATOM 825 O O . PRO A 1 102 ? -10.362 -11.936 -0.845 1.00 92.12 102 PRO A O 1
ATOM 828 N N . MET A 1 103 ? -11.073 -13.683 0.380 1.00 91.62 103 MET A N 1
ATOM 829 C CA . MET A 1 103 ? -10.709 -14.697 -0.617 1.00 91.62 103 MET A CA 1
ATOM 830 C C . MET A 1 103 ? -11.519 -14.560 -1.910 1.00 91.62 103 MET A C 1
ATOM 832 O O . MET A 1 103 ? -10.930 -14.508 -2.986 1.00 91.62 103 MET A O 1
ATOM 836 N N . PHE A 1 104 ? -12.848 -14.437 -1.822 1.00 93.81 104 PHE A N 1
ATOM 837 C CA . PHE A 1 104 ? -13.703 -14.230 -2.994 1.00 93.81 104 PHE A CA 1
ATOM 838 C C . PHE A 1 104 ? -13.330 -12.953 -3.756 1.00 93.81 104 PHE A C 1
ATOM 840 O O . PHE A 1 104 ? -13.251 -12.960 -4.981 1.00 93.81 104 PHE A O 1
ATOM 847 N N . LEU A 1 105 ? -13.041 -11.865 -3.037 1.00 92.06 105 LEU A N 1
ATOM 848 C CA . LEU A 1 105 ? -12.619 -10.608 -3.653 1.00 92.06 105 LEU A CA 1
ATOM 849 C C . LEU A 1 105 ? -11.263 -10.739 -4.360 1.00 92.06 105 LEU A C 1
ATOM 851 O O . LEU A 1 105 ? -11.103 -10.210 -5.452 1.00 92.06 105 LEU A O 1
ATOM 855 N N . SER A 1 106 ? -10.305 -11.459 -3.771 1.00 90.94 106 SER A N 1
ATOM 856 C CA . SER A 1 106 ? -9.005 -11.733 -4.404 1.00 90.94 106 SER A CA 1
ATOM 857 C C . SER A 1 106 ? -9.153 -12.595 -5.664 1.00 90.94 106 SER A C 1
ATOM 859 O O . SER A 1 106 ? -8.530 -12.326 -6.692 1.00 90.94 106 SER A O 1
ATOM 861 N N . LEU A 1 107 ? -10.025 -13.609 -5.622 1.00 92.88 107 LEU A N 1
ATOM 862 C CA . LEU A 1 107 ? -10.367 -14.419 -6.794 1.00 92.88 107 LEU A CA 1
ATOM 863 C C . LEU A 1 107 ? -10.972 -13.565 -7.911 1.00 92.88 107 LEU A C 1
ATOM 865 O O . LEU A 1 107 ? -10.553 -13.688 -9.061 1.00 92.88 107 LEU A O 1
ATOM 869 N N . LEU A 1 108 ? -11.904 -12.672 -7.571 1.00 93.75 108 LEU A N 1
ATOM 870 C CA . LEU A 1 108 ? -12.504 -11.738 -8.518 1.00 93.75 108 LEU A CA 1
ATOM 871 C C . LEU A 1 108 ? -11.435 -10.874 -9.204 1.00 93.75 108 LEU A C 1
ATOM 873 O O . LEU A 1 108 ? -11.420 -10.799 -10.431 1.00 93.75 108 LEU A O 1
ATOM 877 N N . ASP A 1 109 ? -10.510 -10.277 -8.445 1.00 91.50 109 ASP A N 1
ATOM 878 C CA . ASP A 1 109 ? -9.451 -9.447 -9.038 1.00 91.50 109 ASP A CA 1
ATOM 879 C C . ASP A 1 109 ? -8.553 -10.250 -9.979 1.00 91.50 109 ASP A C 1
ATOM 881 O O . ASP A 1 109 ? -8.143 -9.748 -11.023 1.00 91.50 109 ASP A O 1
ATOM 885 N N . ASN A 1 110 ? -8.240 -11.500 -9.621 1.00 92.31 110 ASN A N 1
ATOM 886 C CA . ASN A 1 110 ? -7.410 -12.374 -10.448 1.00 92.31 110 ASN A CA 1
ATOM 887 C C . ASN A 1 110 ? -8.110 -12.751 -11.757 1.00 92.31 110 ASN A C 1
ATOM 889 O O . ASN A 1 110 ? -7.459 -12.778 -12.799 1.00 92.31 110 ASN A O 1
ATOM 893 N N . ILE A 1 111 ? -9.422 -13.000 -11.727 1.00 95.12 111 ILE A N 1
ATOM 894 C CA . ILE A 1 111 ? -10.215 -13.272 -12.933 1.00 95.12 111 ILE A CA 1
ATOM 895 C C . ILE A 1 111 ? -10.244 -12.035 -13.839 1.00 95.12 111 ILE A C 1
ATOM 897 O O . ILE A 1 111 ? -10.017 -12.148 -15.043 1.00 95.12 111 ILE A O 1
ATOM 901 N N . ILE A 1 112 ? -10.464 -10.848 -13.266 1.00 94.25 112 ILE A N 1
ATOM 902 C CA . ILE A 1 112 ? -10.464 -9.585 -14.018 1.00 94.25 112 ILE A CA 1
ATOM 903 C C . ILE A 1 112 ? -9.080 -9.319 -14.617 1.00 94.25 112 ILE A C 1
ATOM 905 O O . ILE A 1 112 ? -8.974 -8.965 -15.791 1.00 94.25 112 ILE A O 1
ATOM 909 N N . LEU A 1 113 ? -8.016 -9.530 -13.840 1.00 93.62 113 LEU A N 1
ATOM 910 C CA . LEU A 1 113 ? -6.641 -9.390 -14.309 1.00 93.62 113 LEU A CA 1
ATOM 911 C C . LEU A 1 113 ? -6.347 -10.351 -15.463 1.00 93.62 113 LEU A C 1
ATOM 913 O O . LEU A 1 113 ? -5.783 -9.932 -16.469 1.00 93.62 113 LEU A O 1
ATOM 917 N N . LEU A 1 114 ? -6.753 -11.618 -15.345 1.00 94.62 114 LEU A N 1
ATOM 918 C CA . LEU A 1 114 ? -6.570 -12.619 -16.393 1.00 94.62 114 LEU A CA 1
ATOM 919 C C . LEU A 1 114 ? -7.266 -12.191 -17.686 1.00 94.62 114 LEU A C 1
ATOM 921 O O . LEU A 1 114 ? -6.649 -12.219 -18.750 1.00 94.62 114 LEU A O 1
ATOM 925 N N . PHE A 1 115 ? -8.515 -11.731 -17.593 1.00 94.56 115 PHE A N 1
ATOM 926 C CA . PHE A 1 115 ? -9.251 -11.227 -18.749 1.00 94.56 115 PHE A CA 1
ATOM 927 C C . PHE A 1 115 ? -8.539 -10.037 -19.408 1.00 94.56 115 PHE A C 1
ATOM 929 O O . PHE A 1 115 ? -8.353 -10.025 -20.624 1.00 94.56 115 PHE A O 1
ATOM 936 N N . MET A 1 116 ? -8.065 -9.073 -18.612 1.00 93.12 116 MET A N 1
ATOM 937 C CA . MET A 1 116 ? -7.315 -7.923 -19.126 1.00 93.12 116 MET A CA 1
ATOM 938 C C . MET A 1 116 ? -6.000 -8.347 -19.791 1.00 93.12 116 MET A C 1
ATOM 940 O O . MET A 1 116 ? -5.690 -7.882 -20.882 1.00 93.12 116 MET A O 1
ATOM 944 N N . ILE A 1 117 ? -5.245 -9.277 -19.201 1.00 93.38 117 ILE A N 1
ATOM 945 C CA . ILE A 1 117 ? -3.987 -9.770 -19.785 1.00 93.38 117 ILE A CA 1
ATOM 946 C C . ILE A 1 117 ? -4.228 -10.435 -21.147 1.00 93.38 117 ILE A C 1
ATOM 948 O O . ILE A 1 117 ? -3.448 -10.220 -22.072 1.00 93.38 117 ILE A O 1
ATOM 952 N N . VAL A 1 118 ? -5.318 -11.188 -21.324 1.00 92.62 118 VAL A N 1
ATOM 953 C CA . VAL A 1 118 ? -5.656 -11.798 -22.625 1.00 92.62 118 VAL A CA 1
ATOM 954 C C . VAL A 1 118 ? -5.896 -10.735 -23.709 1.00 92.62 118 VAL A C 1
ATOM 956 O O . VAL A 1 118 ? -5.548 -10.946 -24.875 1.00 92.62 118 VAL A O 1
ATOM 959 N N . LEU A 1 119 ? -6.432 -9.571 -23.335 1.00 90.62 119 LEU A N 1
ATOM 960 C CA . LEU A 1 119 ? -6.652 -8.437 -24.239 1.00 90.62 119 LEU A CA 1
ATOM 961 C C . LEU A 1 119 ? -5.369 -7.652 -24.564 1.00 90.62 119 LEU A C 1
ATOM 963 O O . LEU A 1 119 ? -5.354 -6.881 -25.525 1.00 90.62 119 LEU A O 1
ATOM 967 N N . MET A 1 120 ? -4.271 -7.883 -23.835 1.00 90.81 120 MET A N 1
ATOM 968 C CA . MET A 1 120 ? -2.998 -7.173 -24.017 1.00 90.81 120 MET A CA 1
ATOM 969 C C . MET A 1 120 ? -2.415 -7.331 -25.425 1.00 90.81 120 MET A C 1
ATOM 971 O O . MET A 1 120 ? -1.769 -6.413 -25.924 1.00 90.81 120 MET A O 1
ATOM 975 N N . LYS A 1 121 ? -2.670 -8.463 -26.096 1.00 89.06 121 LYS A N 1
ATOM 976 C CA . LYS A 1 121 ? -2.145 -8.746 -27.445 1.00 89.06 121 LYS A CA 1
ATOM 977 C C . LYS A 1 121 ? -2.570 -7.729 -28.512 1.00 89.06 121 LYS A C 1
ATOM 979 O O . LYS A 1 121 ? -1.950 -7.664 -29.565 1.00 89.06 121 LYS A O 1
ATOM 984 N N . PHE A 1 122 ? -3.624 -6.956 -28.253 1.00 86.88 122 PHE A N 1
ATOM 985 C CA . PHE A 1 122 ? -4.147 -5.948 -29.177 1.00 86.88 122 PHE A CA 1
ATOM 986 C C . PHE A 1 122 ? -3.583 -4.539 -28.931 1.00 86.88 122 PHE A C 1
ATOM 988 O O . PHE A 1 122 ? -3.974 -3.594 -29.614 1.00 86.88 122 PHE A O 1
ATOM 995 N N . MET A 1 123 ? -2.684 -4.371 -27.957 1.00 88.38 123 MET A N 1
ATOM 996 C CA . MET A 1 123 ? -2.215 -3.063 -27.496 1.00 88.38 123 MET A CA 1
ATOM 997 C C . MET A 1 123 ? -0.799 -2.749 -27.990 1.00 88.38 123 MET A C 1
ATOM 999 O O . MET A 1 123 ? 0.065 -3.619 -28.042 1.00 88.38 123 MET A O 1
ATOM 1003 N N . LYS A 1 124 ? -0.551 -1.474 -28.321 1.00 87.06 124 LYS A N 1
ATOM 1004 C CA . LYS A 1 124 ? 0.736 -0.998 -28.868 1.00 87.06 124 LYS A CA 1
ATOM 1005 C C . LYS A 1 124 ? 1.863 -0.919 -27.831 1.00 87.06 124 LYS A C 1
ATOM 1007 O O . LYS A 1 124 ? 3.019 -1.099 -28.195 1.00 87.06 124 LYS A O 1
ATOM 1012 N N . ASP A 1 125 ? 1.538 -0.647 -26.565 1.00 88.12 125 ASP A N 1
ATOM 1013 C CA . ASP A 1 125 ? 2.494 -0.651 -25.445 1.00 88.12 125 ASP A CA 1
ATOM 1014 C C . ASP A 1 125 ? 2.059 -1.694 -24.399 1.00 88.12 125 ASP A C 1
ATOM 1016 O O . ASP A 1 125 ? 1.267 -1.383 -23.500 1.00 88.12 125 ASP A O 1
ATOM 1020 N N . PRO A 1 126 ? 2.543 -2.946 -24.519 1.00 86.81 126 PRO A N 1
ATOM 1021 C CA . PRO A 1 126 ? 2.160 -4.031 -23.622 1.00 86.81 126 PRO A CA 1
ATOM 1022 C C . PRO A 1 126 ? 2.536 -3.760 -22.163 1.00 86.81 126 PRO A C 1
ATOM 1024 O O . PRO A 1 126 ? 1.808 -4.156 -21.257 1.00 86.81 126 PRO A O 1
ATOM 1027 N N . LEU A 1 127 ? 3.648 -3.057 -21.917 1.00 87.44 127 LEU A N 1
ATOM 1028 C CA . LEU A 1 127 ? 4.151 -2.800 -20.567 1.00 87.44 127 LEU A CA 1
ATOM 1029 C C . LEU A 1 127 ? 3.275 -1.783 -19.827 1.00 87.44 127 LEU A C 1
ATOM 1031 O O . LEU A 1 127 ? 2.888 -2.007 -18.675 1.00 87.44 127 LEU A O 1
ATOM 1035 N N . LEU A 1 128 ? 2.950 -0.668 -20.489 1.00 89.25 128 LEU A N 1
ATOM 1036 C CA . LEU A 1 128 ? 2.030 0.330 -19.942 1.00 89.25 128 LEU A CA 1
ATOM 1037 C C . LEU A 1 128 ? 0.655 -0.300 -19.693 1.00 89.25 128 LEU A C 1
ATOM 1039 O O . LEU A 1 128 ? 0.091 -0.148 -18.609 1.00 89.25 128 LEU A O 1
ATOM 1043 N N . TYR A 1 129 ? 0.148 -1.050 -20.674 1.00 91.38 129 TYR A N 1
ATOM 1044 C CA . TYR A 1 129 ? -1.148 -1.707 -20.568 1.00 91.38 129 TYR A CA 1
ATOM 1045 C C . TYR A 1 129 ? -1.190 -2.712 -19.416 1.00 91.38 129 TYR A C 1
ATOM 1047 O O . TYR A 1 129 ? -2.123 -2.674 -18.619 1.00 91.38 129 TYR A O 1
ATOM 1055 N N . PHE A 1 130 ? -0.164 -3.555 -19.270 1.00 90.75 130 PHE A N 1
ATOM 1056 C CA . PHE A 1 130 ? -0.061 -4.495 -18.155 1.00 90.75 130 PHE A CA 1
ATOM 1057 C C . PHE A 1 130 ? -0.103 -3.778 -16.802 1.00 90.75 130 PHE A C 1
ATOM 1059 O O . PHE A 1 130 ? -0.833 -4.191 -15.906 1.00 90.75 130 PHE A O 1
ATOM 1066 N N . THR A 1 131 ? 0.639 -2.678 -16.664 1.00 88.44 131 THR A N 1
ATOM 1067 C CA . THR A 1 131 ? 0.705 -1.900 -15.418 1.00 88.44 131 THR A CA 1
ATOM 1068 C C . THR A 1 131 ? -0.661 -1.308 -15.056 1.00 88.44 131 THR A C 1
ATOM 1070 O O . THR A 1 131 ? -1.102 -1.393 -13.911 1.00 88.44 131 THR A O 1
ATOM 1073 N N . ILE A 1 132 ? -1.366 -0.756 -16.046 1.00 90.19 132 ILE A N 1
ATOM 1074 C CA . ILE A 1 132 ? -2.714 -0.204 -15.873 1.00 90.19 132 ILE A CA 1
ATOM 1075 C C . ILE A 1 132 ? -3.718 -1.316 -15.550 1.00 90.19 132 ILE A C 1
ATOM 1077 O O . ILE A 1 132 ? -4.484 -1.187 -14.597 1.00 90.19 132 ILE A O 1
ATOM 1081 N N . ALA A 1 133 ? -3.693 -2.420 -16.300 1.00 91.62 133 ALA A N 1
ATOM 1082 C CA . ALA A 1 133 ? -4.550 -3.579 -16.076 1.00 91.62 133 ALA A CA 1
ATOM 1083 C C . ALA A 1 133 ? -4.364 -4.152 -14.665 1.00 91.62 133 ALA A C 1
ATOM 1085 O O . ALA A 1 133 ? -5.349 -4.431 -13.984 1.00 91.62 133 ALA A O 1
ATOM 1086 N N . TYR A 1 134 ? -3.113 -4.252 -14.208 1.00 88.75 134 TYR A N 1
ATOM 1087 C CA . TYR A 1 134 ? -2.762 -4.699 -12.864 1.00 88.75 134 TYR A CA 1
ATOM 1088 C C . TYR A 1 134 ? -3.329 -3.783 -11.774 1.00 88.75 134 TYR A C 1
ATOM 1090 O O . TYR A 1 134 ? -3.831 -4.267 -10.762 1.00 88.75 134 TYR A O 1
ATOM 1098 N N . THR A 1 135 ? -3.311 -2.463 -11.965 1.00 87.88 135 THR A N 1
ATOM 1099 C CA . THR A 1 135 ? -3.915 -1.531 -11.001 1.00 87.88 135 THR A CA 1
ATOM 1100 C C . THR A 1 135 ? -5.442 -1.576 -11.040 1.00 87.88 135 THR A C 1
ATOM 1102 O O . THR A 1 135 ? -6.081 -1.704 -9.994 1.00 87.88 135 THR A O 1
ATOM 1105 N N . ILE A 1 136 ? -6.039 -1.520 -12.232 1.00 90.19 136 ILE A N 1
ATOM 1106 C CA . ILE A 1 136 ? -7.495 -1.445 -12.408 1.00 90.19 136 ILE A CA 1
ATOM 1107 C C . ILE A 1 136 ? -8.189 -2.725 -11.942 1.00 90.19 136 ILE A C 1
ATOM 1109 O O . ILE A 1 136 ? -9.264 -2.642 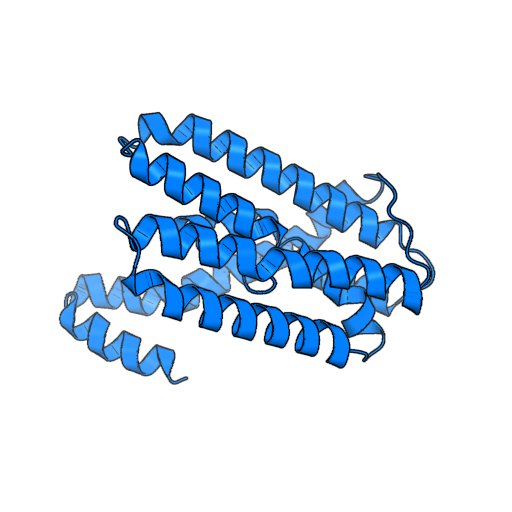-11.348 1.00 90.19 136 ILE A O 1
ATOM 1113 N N . SER A 1 137 ? -7.580 -3.898 -12.137 1.00 91.31 137 SER A N 1
ATOM 1114 C CA . SER A 1 137 ? -8.190 -5.175 -11.750 1.00 91.31 137 SER A CA 1
ATOM 1115 C C . SER A 1 137 ? -8.487 -5.284 -10.253 1.00 91.31 137 SER A C 1
ATOM 1117 O O . SER A 1 137 ? -9.344 -6.066 -9.868 1.00 91.31 137 SER A O 1
ATOM 1119 N N . ASN A 1 138 ? -7.797 -4.504 -9.416 1.00 89.31 138 ASN A N 1
ATOM 1120 C CA . ASN A 1 138 ? -7.946 -4.518 -7.962 1.00 89.31 138 ASN A CA 1
ATOM 1121 C C . ASN A 1 138 ? -9.016 -3.542 -7.434 1.00 89.31 138 ASN A C 1
ATOM 1123 O O . ASN A 1 138 ? -9.440 -3.652 -6.281 1.00 89.31 138 ASN A O 1
ATOM 1127 N N . ILE A 1 139 ? -9.456 -2.579 -8.253 1.00 90.00 139 ILE A N 1
ATOM 1128 C CA . ILE A 1 139 ? -10.439 -1.558 -7.857 1.00 90.00 139 ILE A CA 1
ATOM 1129 C C . ILE A 1 139 ? -11.795 -2.186 -7.480 1.00 90.00 139 ILE A C 1
ATOM 1131 O O . ILE A 1 139 ? -12.339 -1.821 -6.433 1.00 90.00 139 ILE A O 1
ATOM 1135 N N . PRO A 1 140 ? -12.353 -3.149 -8.245 1.00 90.88 140 PRO A N 1
ATOM 1136 C CA . PRO A 1 140 ? -13.632 -3.769 -7.905 1.00 90.88 140 PRO A CA 1
ATOM 1137 C C . PRO A 1 140 ? -13.592 -4.485 -6.554 1.00 90.88 140 PRO A C 1
ATOM 1139 O O . PRO A 1 140 ? -14.474 -4.271 -5.718 1.00 90.88 140 PRO A O 1
ATOM 1142 N N . GLY A 1 141 ? -12.545 -5.278 -6.298 1.00 89.50 141 GLY A N 1
ATOM 1143 C CA . GLY A 1 141 ? -12.361 -5.958 -5.021 1.00 89.50 141 GLY A CA 1
ATOM 1144 C C . GLY A 1 141 ? -12.213 -4.987 -3.849 1.00 89.50 141 GLY A C 1
ATOM 1145 O O . GLY A 1 141 ? -12.770 -5.225 -2.777 1.00 89.50 141 GLY A O 1
ATOM 1146 N N . PHE A 1 142 ? -11.531 -3.858 -4.054 1.00 89.44 142 PHE A N 1
ATOM 1147 C CA . PHE A 1 142 ? -11.424 -2.793 -3.057 1.00 89.44 142 PHE A CA 1
ATOM 1148 C C . PHE A 1 142 ? -12.785 -2.159 -2.725 1.00 89.44 142 PHE A C 1
ATOM 1150 O O . PHE A 1 142 ? -13.161 -2.096 -1.554 1.00 89.44 142 PHE A O 1
ATOM 1157 N N . ILE A 1 143 ? -13.567 -1.752 -3.728 1.00 91.19 143 ILE A N 1
ATOM 1158 C CA . ILE A 1 143 ? -14.893 -1.139 -3.520 1.00 91.19 143 ILE A CA 1
ATOM 1159 C C . ILE A 1 143 ? -15.839 -2.115 -2.806 1.00 91.19 143 ILE A C 1
ATOM 1161 O O . ILE A 1 143 ? -16.506 -1.759 -1.829 1.00 91.19 143 ILE A O 1
ATOM 1165 N N . LEU A 1 144 ? -15.865 -3.374 -3.251 1.00 92.56 144 LEU A N 1
ATOM 1166 C CA . LEU A 1 144 ? -16.693 -4.411 -2.640 1.00 92.56 144 LEU A CA 1
ATOM 1167 C C . LEU A 1 144 ? -16.264 -4.734 -1.203 1.00 92.56 144 LEU A C 1
ATOM 1169 O O . LEU A 1 144 ? -17.119 -5.073 -0.384 1.00 92.56 144 LEU A O 1
ATOM 1173 N N . SER A 1 145 ? -14.978 -4.590 -0.865 1.00 91.38 145 SER A N 1
ATOM 1174 C CA . SER A 1 145 ? -14.501 -4.782 0.509 1.00 91.38 145 SER A CA 1
ATOM 1175 C C . SER A 1 145 ? -15.161 -3.795 1.479 1.00 91.38 145 SER A C 1
ATOM 1177 O O . SER A 1 145 ? -15.732 -4.224 2.482 1.00 91.38 145 SER A O 1
ATOM 1179 N N . PHE A 1 146 ? -15.218 -2.503 1.131 1.00 90.38 146 PHE A N 1
ATOM 1180 C CA . PHE A 1 146 ? -15.930 -1.488 1.914 1.00 90.38 146 PHE A CA 1
ATOM 1181 C C . PHE A 1 146 ? -17.432 -1.754 1.978 1.00 90.38 146 PHE A C 1
ATOM 1183 O O . PHE A 1 146 ? -18.041 -1.621 3.044 1.00 90.38 146 PHE A O 1
ATOM 1190 N N . TYR A 1 147 ? -18.036 -2.158 0.857 1.00 92.69 147 TYR A N 1
ATOM 1191 C CA . TYR A 1 147 ? -19.455 -2.503 0.815 1.00 92.69 147 TYR A CA 1
ATOM 1192 C C . TYR A 1 147 ? -19.789 -3.648 1.782 1.00 92.69 147 TYR A C 1
ATOM 1194 O O . TYR A 1 147 ? -20.707 -3.525 2.599 1.00 92.69 147 TYR A O 1
ATOM 1202 N N . PHE A 1 148 ? -19.032 -4.749 1.741 1.00 93.94 148 PHE A N 1
ATOM 1203 C CA . PHE A 1 148 ? -19.239 -5.877 2.646 1.00 93.94 148 PHE A CA 1
ATOM 1204 C C . PHE A 1 148 ? -18.936 -5.514 4.095 1.00 93.94 148 PHE A C 1
ATOM 1206 O O . PHE A 1 148 ? -19.667 -5.950 4.986 1.00 93.94 148 PHE A O 1
ATOM 1213 N N . LEU A 1 149 ? -17.924 -4.679 4.332 1.00 92.44 149 LEU A N 1
ATOM 1214 C CA . LEU A 1 149 ? -17.559 -4.231 5.668 1.00 92.44 149 LEU A CA 1
ATOM 1215 C C . LEU A 1 149 ? -18.698 -3.418 6.306 1.00 92.44 149 LEU A C 1
ATOM 1217 O O . LEU A 1 149 ? -19.138 -3.722 7.417 1.00 92.44 149 LEU A O 1
ATOM 1221 N N . LYS A 1 150 ? -19.269 -2.464 5.559 1.00 91.88 150 LYS A N 1
ATOM 1222 C CA . LYS A 1 150 ? -20.447 -1.690 5.979 1.00 91.88 150 LYS A CA 1
ATOM 1223 C C . LYS A 1 150 ? -21.667 -2.586 6.199 1.00 91.88 150 LYS A C 1
ATOM 1225 O O . LYS A 1 150 ? -22.322 -2.491 7.232 1.00 91.88 150 LYS A O 1
ATOM 1230 N N . LYS A 1 151 ? -21.962 -3.483 5.251 1.00 92.25 151 LYS A N 1
ATOM 1231 C CA . LYS A 1 151 ? -23.155 -4.346 5.285 1.00 92.25 151 LYS A CA 1
ATOM 1232 C C . LYS A 1 151 ? -23.123 -5.392 6.401 1.00 92.25 151 LYS A C 1
ATOM 1234 O O . LYS A 1 151 ? -24.175 -5.733 6.928 1.00 92.25 151 LYS A O 1
ATOM 1239 N N . LYS A 1 152 ? -21.954 -5.952 6.726 1.00 91.06 152 LYS A N 1
ATOM 1240 C CA . LYS A 1 152 ? -21.836 -7.074 7.676 1.00 91.06 152 LYS A CA 1
ATOM 1241 C C . LYS A 1 152 ? -21.430 -6.662 9.080 1.00 91.06 152 LYS A C 1
ATOM 1243 O O . LYS A 1 152 ? -21.797 -7.369 10.012 1.00 91.06 152 LYS A O 1
ATOM 1248 N N . PHE A 1 153 ? -20.694 -5.565 9.222 1.00 90.25 153 PHE A N 1
ATOM 1249 C CA . PHE A 1 153 ? -20.146 -5.144 10.510 1.00 90.25 153 PHE A CA 1
ATOM 1250 C C . PHE A 1 153 ? -20.570 -3.730 10.913 1.00 90.25 153 PHE A C 1
ATOM 1252 O O . PHE A 1 153 ? -20.086 -3.217 11.914 1.00 90.25 153 PHE A O 1
ATOM 1259 N N . GLY A 1 154 ? -21.458 -3.082 10.147 1.00 88.19 154 GLY A N 1
ATOM 1260 C CA . GLY A 1 154 ? -21.936 -1.734 10.463 1.00 88.19 154 GLY A CA 1
ATOM 1261 C C . GLY A 1 154 ? -20.835 -0.674 10.415 1.00 88.19 154 GLY A C 1
ATOM 1262 O O . GLY A 1 154 ? -20.969 0.379 11.034 1.00 88.19 154 GLY A O 1
ATOM 1263 N N . TYR A 1 155 ? -19.746 -0.957 9.699 1.00 90.75 155 TYR A N 1
ATOM 1264 C CA . TYR A 1 155 ? -18.582 -0.089 9.636 1.00 90.75 155 TYR A CA 1
ATOM 1265 C C . TYR A 1 155 ? -18.930 1.308 9.120 1.00 90.75 155 TYR A C 1
ATOM 1267 O O . TYR A 1 155 ? -19.590 1.468 8.086 1.00 90.75 155 TYR A O 1
ATOM 1275 N N . LYS A 1 156 ? -18.426 2.316 9.834 1.00 88.62 156 LYS A N 1
ATOM 1276 C CA . LYS A 1 156 ? -18.456 3.721 9.444 1.00 88.62 156 LYS A CA 1
ATOM 1277 C C . LYS A 1 156 ? -17.024 4.238 9.436 1.00 88.62 156 LYS A C 1
ATOM 1279 O O . LYS A 1 156 ? -16.323 4.167 10.445 1.00 88.62 156 LYS A O 1
ATOM 1284 N N . TYR A 1 157 ? -16.605 4.729 8.277 1.00 88.69 157 TYR A N 1
ATOM 1285 C CA . TYR A 1 157 ? -15.334 5.422 8.157 1.00 88.69 157 TYR A CA 1
ATOM 1286 C C . TYR A 1 157 ? -15.406 6.743 8.922 1.00 88.69 157 TYR A C 1
ATOM 1288 O O . TYR A 1 157 ? -16.375 7.490 8.791 1.00 88.69 157 TYR A O 1
ATOM 1296 N N . GLU A 1 158 ? -14.370 7.011 9.704 1.00 91.50 158 GLU A N 1
ATOM 1297 C CA . GLU A 1 158 ? -14.195 8.240 10.460 1.00 91.50 158 GLU A CA 1
ATOM 1298 C C . GLU A 1 158 ? -12.736 8.668 10.345 1.00 91.50 158 GLU A C 1
ATOM 1300 O O . GLU A 1 158 ? -11.818 7.855 10.490 1.00 91.50 158 GLU A O 1
ATOM 1305 N N . PHE A 1 159 ? -12.510 9.953 10.091 1.00 89.75 159 PHE A N 1
ATOM 1306 C CA . PHE A 1 159 ? -11.161 10.488 10.089 1.00 89.75 159 PHE A CA 1
ATOM 1307 C C . PHE A 1 159 ? -10.727 10.790 11.529 1.00 89.75 159 PHE A C 1
ATOM 1309 O O . PHE A 1 159 ? -11.030 11.847 12.071 1.00 89.75 159 PHE A O 1
ATOM 1316 N N . THR A 1 160 ? -10.030 9.842 12.153 1.00 91.25 160 THR A N 1
ATOM 1317 C CA . THR A 1 160 ? -9.424 9.988 13.482 1.00 91.25 160 THR A CA 1
ATOM 1318 C C . THR A 1 160 ? -7.950 9.607 13.446 1.00 91.25 160 THR A C 1
ATOM 1320 O O . THR A 1 160 ? -7.573 8.599 12.842 1.00 91.25 160 THR A O 1
ATOM 1323 N N . LEU A 1 161 ? -7.119 10.407 14.113 1.00 90.38 161 LEU A N 1
ATOM 1324 C CA . LEU A 1 161 ? -5.690 10.154 14.306 1.00 90.38 161 LEU A CA 1
ATOM 1325 C C . LEU A 1 161 ? -5.317 9.954 15.777 1.00 90.38 161 LEU A C 1
ATOM 1327 O O . LEU A 1 161 ? -4.131 9.853 16.083 1.00 90.38 161 LEU A O 1
ATOM 1331 N N . GLU A 1 162 ? -6.305 9.853 16.662 1.00 89.56 162 GLU A N 1
ATOM 1332 C CA . GLU A 1 162 ? -6.126 9.794 18.116 1.00 89.56 162 GLU A CA 1
ATOM 1333 C C . GLU A 1 162 ? -5.118 8.717 18.551 1.00 89.56 162 GLU A C 1
ATOM 1335 O O . GLU A 1 162 ? -4.252 8.968 19.382 1.00 89.56 162 GLU A O 1
ATOM 1340 N N . HIS A 1 163 ? -5.156 7.542 17.915 1.00 89.50 163 HIS A N 1
ATOM 1341 C CA . HIS A 1 163 ? -4.310 6.400 18.279 1.00 89.50 163 HIS A CA 1
ATOM 1342 C C . HIS A 1 163 ? -3.043 6.271 17.417 1.00 89.50 163 HIS A C 1
ATOM 1344 O O . HIS A 1 163 ? -2.311 5.291 17.537 1.00 89.50 163 HIS A O 1
ATOM 1350 N N . SER A 1 164 ? -2.758 7.235 16.536 1.00 89.69 164 SER A N 1
ATOM 1351 C CA . SER A 1 164 ? -1.713 7.092 15.507 1.00 89.69 164 SER A CA 1
ATOM 1352 C C . SER A 1 164 ? -0.303 7.018 16.086 1.00 89.69 164 SER A C 1
ATOM 1354 O O . SER A 1 164 ? 0.496 6.194 15.652 1.00 89.69 164 SER A O 1
ATOM 1356 N N . GLN A 1 165 ? 0.009 7.847 17.087 1.00 91.38 165 GLN A N 1
ATOM 1357 C CA . GLN A 1 165 ? 1.326 7.835 17.735 1.00 91.38 165 GLN A CA 1
ATOM 1358 C C . GLN A 1 165 ? 1.572 6.523 18.486 1.00 91.38 165 GLN A C 1
ATOM 1360 O O . GLN A 1 165 ? 2.655 5.944 18.395 1.00 91.38 165 GLN A O 1
ATOM 1365 N N . TRP A 1 166 ? 0.551 6.032 19.191 1.00 94.25 166 TRP A N 1
ATOM 1366 C CA . TRP A 1 166 ? 0.606 4.747 19.880 1.00 94.25 166 TRP A CA 1
ATOM 1367 C C . TRP A 1 166 ? 0.770 3.590 18.885 1.00 94.25 166 TRP A C 1
ATOM 1369 O O . TRP A 1 166 ? 1.654 2.756 19.069 1.00 94.25 166 TRP A O 1
ATOM 1379 N N . LEU A 1 167 ? 0.001 3.597 17.786 1.00 92.75 167 LEU A N 1
ATOM 1380 C CA . LEU A 1 167 ? 0.118 2.610 16.711 1.00 92.75 167 LEU A CA 1
ATOM 1381 C C . LEU A 1 167 ? 1.528 2.594 16.119 1.00 92.75 167 LEU A C 1
ATOM 1383 O O . LEU A 1 167 ? 2.103 1.519 15.996 1.00 92.75 167 LEU A O 1
ATOM 1387 N N . LEU A 1 168 ? 2.117 3.750 15.800 1.00 92.06 168 LEU A N 1
ATOM 1388 C CA . LEU A 1 168 ? 3.490 3.817 15.286 1.00 92.06 168 LEU A CA 1
ATOM 1389 C C . LEU A 1 168 ? 4.504 3.231 16.273 1.00 92.06 168 LEU A C 1
ATOM 1391 O O . LEU A 1 168 ? 5.381 2.470 15.868 1.00 92.06 168 LEU A O 1
ATOM 1395 N N . LYS A 1 169 ? 4.374 3.553 17.565 1.00 93.69 169 LYS A N 1
ATOM 1396 C CA . LYS A 1 169 ? 5.287 3.067 18.606 1.00 93.69 169 LYS A CA 1
ATOM 1397 C C . LYS A 1 169 ? 5.209 1.548 18.776 1.00 93.69 169 LYS A C 1
ATOM 1399 O O . LYS A 1 169 ? 6.245 0.895 18.829 1.00 93.69 169 LYS A O 1
ATOM 1404 N N . GLU A 1 170 ? 4.003 0.990 18.823 1.00 93.12 170 GLU A N 1
ATOM 1405 C CA . GLU A 1 170 ? 3.783 -0.459 18.952 1.00 93.12 170 GLU A CA 1
ATOM 1406 C C . GLU A 1 170 ? 4.127 -1.234 17.678 1.00 93.12 170 GLU A C 1
ATOM 1408 O O . GLU A 1 170 ? 4.504 -2.403 17.744 1.00 93.12 170 GLU A O 1
ATOM 1413 N N . SER A 1 171 ? 4.009 -0.594 16.514 1.00 92.00 171 SER A N 1
ATOM 1414 C CA . SER A 1 171 ? 4.313 -1.230 15.230 1.00 92.00 171 SER A CA 1
ATOM 1415 C C . SER A 1 171 ? 5.809 -1.200 14.906 1.00 92.00 171 SER A C 1
ATOM 1417 O O . SER A 1 171 ? 6.273 -2.018 14.118 1.00 92.00 171 SER A O 1
ATOM 1419 N N . LEU A 1 172 ? 6.594 -0.326 15.547 1.00 91.06 172 LEU A N 1
ATOM 1420 C CA . LEU A 1 172 ? 8.032 -0.188 15.298 1.00 91.06 172 LEU A CA 1
ATOM 1421 C C . LEU A 1 172 ? 8.831 -1.493 15.527 1.00 91.06 172 LEU A C 1
ATOM 1423 O O . LEU A 1 172 ? 9.615 -1.849 14.645 1.00 91.06 172 LEU A O 1
ATOM 1427 N N . PRO A 1 173 ? 8.640 -2.256 16.627 1.00 90.62 173 PRO A N 1
ATOM 1428 C CA . PRO A 1 173 ? 9.301 -3.552 16.797 1.00 90.62 173 PRO A CA 1
ATOM 1429 C C . PRO A 1 173 ? 8.912 -4.560 15.711 1.00 90.62 173 PRO A C 1
ATOM 1431 O O . PRO A 1 173 ? 9.768 -5.289 15.214 1.00 90.62 173 PRO A O 1
ATOM 1434 N N . MET A 1 174 ? 7.636 -4.574 15.306 1.00 88.94 174 MET A N 1
ATOM 1435 C CA . MET A 1 174 ? 7.144 -5.456 14.243 1.00 88.94 174 MET A CA 1
ATOM 1436 C C . MET A 1 174 ? 7.744 -5.085 12.889 1.00 88.94 174 MET A C 1
ATOM 1438 O O . MET A 1 174 ? 8.180 -5.959 12.144 1.00 88.94 174 MET A O 1
ATOM 1442 N N . PHE A 1 175 ? 7.834 -3.792 12.588 1.00 87.62 175 PHE A N 1
ATOM 1443 C CA . PHE A 1 175 ? 8.511 -3.301 11.397 1.00 87.62 175 PHE A CA 1
ATOM 1444 C C . PHE A 1 175 ? 9.990 -3.709 11.388 1.00 87.62 175 PHE A C 1
ATOM 1446 O O . PHE A 1 175 ? 10.469 -4.251 10.392 1.00 87.62 175 PHE A O 1
ATOM 1453 N N . GLY A 1 176 ? 10.693 -3.528 12.512 1.00 87.81 176 GLY A N 1
ATOM 1454 C CA . GLY A 1 176 ? 12.079 -3.967 12.674 1.00 87.81 176 GLY A CA 1
ATOM 1455 C C . GLY A 1 176 ? 12.247 -5.466 12.430 1.00 87.81 176 GLY A C 1
ATOM 1456 O O . GLY A 1 176 ? 13.122 -5.864 11.664 1.00 87.81 176 GLY A O 1
ATOM 1457 N N . PHE A 1 177 ? 11.362 -6.289 12.998 1.00 88.75 177 PHE A N 1
ATOM 1458 C CA . PHE A 1 177 ? 11.334 -7.730 12.750 1.00 88.75 177 PHE A CA 1
ATOM 1459 C C . PHE A 1 177 ? 11.163 -8.045 11.258 1.00 88.75 177 PHE A C 1
ATOM 1461 O O . PHE A 1 177 ? 11.992 -8.747 10.688 1.00 88.75 177 PHE A O 1
ATOM 1468 N N . VAL A 1 178 ? 10.161 -7.464 10.590 1.00 84.31 178 VAL A N 1
ATOM 1469 C CA . VAL A 1 178 ? 9.906 -7.695 9.156 1.00 84.31 178 VAL A CA 1
ATOM 1470 C C . VAL A 1 178 ? 11.098 -7.280 8.290 1.00 84.31 178 VAL A C 1
ATOM 1472 O O . VAL A 1 178 ? 11.440 -7.982 7.335 1.00 84.31 178 VAL A O 1
ATOM 1475 N N . VAL A 1 179 ? 11.746 -6.153 8.592 1.00 84.88 179 VAL A N 1
ATOM 1476 C CA . VAL A 1 179 ? 12.938 -5.696 7.861 1.00 84.88 179 VAL A CA 1
ATOM 1477 C C . VAL A 1 179 ? 14.102 -6.659 8.069 1.00 84.88 179 VAL A C 1
ATOM 1479 O O . VAL A 1 179 ? 14.687 -7.110 7.085 1.00 84.88 179 VAL A O 1
ATOM 1482 N N . LEU A 1 180 ? 14.401 -7.026 9.317 1.00 87.94 180 LEU A N 1
ATOM 1483 C CA . LEU A 1 180 ? 15.487 -7.951 9.642 1.00 87.94 180 LEU A CA 1
ATOM 1484 C C . LEU A 1 180 ? 15.267 -9.326 9.012 1.00 87.94 180 LEU A C 1
ATOM 1486 O O . LEU A 1 180 ? 16.194 -9.871 8.422 1.00 87.94 180 LEU A O 1
ATOM 1490 N N . THR A 1 181 ? 14.043 -9.856 9.050 1.00 86.62 181 THR A N 1
ATOM 1491 C CA . THR A 1 181 ? 13.702 -11.117 8.381 1.00 86.62 181 THR A CA 1
ATOM 1492 C C . THR A 1 181 ? 13.884 -11.014 6.869 1.00 86.62 181 THR A C 1
ATOM 1494 O O . THR A 1 181 ? 14.431 -11.926 6.263 1.00 86.62 181 THR A O 1
ATOM 1497 N N . ASN A 1 182 ? 13.488 -9.904 6.237 1.00 82.56 182 ASN A N 1
ATOM 1498 C CA . ASN A 1 182 ? 13.706 -9.725 4.798 1.00 82.56 182 ASN A CA 1
ATOM 1499 C C . ASN A 1 182 ? 15.191 -9.640 4.429 1.00 82.56 182 ASN A C 1
ATOM 1501 O O . ASN A 1 182 ? 15.579 -10.191 3.404 1.00 82.56 182 ASN A O 1
ATOM 1505 N N . ILE A 1 183 ? 16.004 -8.962 5.245 1.00 85.75 183 ILE A N 1
ATOM 1506 C CA . ILE A 1 183 ? 17.458 -8.913 5.057 1.00 85.75 183 ILE A CA 1
ATOM 1507 C C . ILE A 1 183 ? 18.036 -10.316 5.218 1.00 85.75 183 ILE A C 1
ATOM 1509 O O . ILE A 1 183 ? 18.743 -10.775 4.330 1.00 85.75 183 ILE A O 1
ATOM 1513 N N . PHE A 1 184 ? 17.687 -11.013 6.299 1.00 88.00 184 PHE A N 1
ATOM 1514 C CA . PHE A 1 184 ? 18.140 -12.374 6.573 1.00 88.00 184 PHE A CA 1
ATOM 1515 C C . PHE A 1 184 ? 17.808 -13.336 5.423 1.00 88.00 184 PHE A C 1
ATOM 1517 O O . PHE A 1 184 ? 18.680 -14.061 4.973 1.00 88.00 184 PHE A O 1
ATOM 1524 N N . LEU A 1 185 ? 16.591 -13.283 4.872 1.00 83.81 185 LEU A N 1
ATOM 1525 C CA . LEU A 1 185 ? 16.192 -14.136 3.745 1.00 83.81 185 LEU A CA 1
ATOM 1526 C C . LEU A 1 185 ? 16.903 -13.800 2.424 1.00 83.81 185 LEU A C 1
ATOM 1528 O O . LEU A 1 185 ? 16.955 -14.635 1.525 1.00 83.81 185 LEU A O 1
ATOM 1532 N N . GLN A 1 186 ? 17.411 -12.576 2.265 1.00 84.56 186 GLN A N 1
ATOM 1533 C CA . GLN A 1 186 ? 18.084 -12.141 1.036 1.00 84.56 186 GLN A CA 1
ATOM 1534 C C . GLN A 1 186 ? 19.610 -12.141 1.155 1.00 84.56 186 GLN A C 1
ATOM 1536 O O . GLN A 1 186 ? 20.290 -12.057 0.132 1.00 84.56 186 GLN A O 1
ATOM 1541 N N . ILE A 1 187 ? 20.164 -12.239 2.367 1.00 87.69 187 ILE A N 1
ATOM 1542 C CA . ILE A 1 187 ? 21.605 -12.100 2.586 1.00 87.69 187 ILE A CA 1
ATOM 1543 C C . ILE A 1 187 ? 22.392 -13.211 1.892 1.00 87.69 187 ILE A C 1
ATOM 1545 O O . ILE A 1 187 ? 23.425 -12.929 1.290 1.00 87.69 187 ILE A O 1
ATOM 1549 N N . ASP A 1 188 ? 21.856 -14.432 1.864 1.00 87.12 188 ASP A N 1
ATOM 1550 C CA . ASP A 1 188 ? 22.481 -15.577 1.198 1.00 87.12 188 ASP A CA 1
ATOM 1551 C C . ASP A 1 188 ? 22.620 -15.343 -0.312 1.00 87.12 188 ASP A C 1
ATOM 1553 O O . ASP A 1 188 ? 23.665 -15.618 -0.899 1.00 87.12 188 ASP A O 1
ATOM 1557 N N . ILE A 1 189 ? 21.598 -14.747 -0.938 1.00 86.69 189 ILE A N 1
ATOM 1558 C CA . ILE A 1 189 ? 21.597 -14.377 -2.362 1.00 86.69 189 ILE A CA 1
ATOM 1559 C C . ILE A 1 189 ? 22.665 -13.310 -2.632 1.00 86.69 189 ILE A C 1
ATOM 1561 O O . ILE A 1 189 ? 23.402 -13.405 -3.615 1.00 86.69 189 ILE A O 1
ATOM 1565 N N . VAL A 1 190 ? 22.770 -12.302 -1.759 1.00 87.06 190 VAL A N 1
ATOM 1566 C CA . VAL A 1 190 ? 23.751 -11.213 -1.889 1.00 87.06 190 VAL A CA 1
ATOM 1567 C C . VAL A 1 190 ? 25.180 -11.739 -1.733 1.00 87.06 190 VAL A C 1
ATOM 1569 O O . VAL A 1 190 ? 26.035 -11.434 -2.566 1.00 87.06 190 VAL A O 1
ATOM 1572 N N . ILE A 1 191 ? 25.432 -12.557 -0.707 1.00 90.25 191 ILE A N 1
ATOM 1573 C CA . ILE A 1 191 ? 26.741 -13.172 -0.450 1.00 90.25 191 ILE A CA 1
ATOM 1574 C C . ILE A 1 191 ? 27.131 -14.088 -1.614 1.00 90.25 191 ILE A C 1
ATOM 1576 O O . ILE A 1 191 ? 28.247 -13.996 -2.124 1.00 90.25 191 ILE A O 1
ATOM 1580 N N . LEU A 1 192 ? 26.214 -14.937 -2.087 1.00 90.44 192 LEU A N 1
ATOM 1581 C CA . LEU A 1 192 ? 26.482 -15.848 -3.198 1.00 90.44 192 LEU A CA 1
ATOM 1582 C C . LEU A 1 192 ? 26.800 -15.095 -4.494 1.00 90.44 192 LEU A C 1
ATOM 1584 O O . LEU A 1 192 ? 27.730 -15.475 -5.208 1.00 90.44 192 LEU A O 1
ATOM 1588 N N . ASN A 1 193 ? 26.087 -13.998 -4.768 1.00 88.00 193 ASN A N 1
ATOM 1589 C CA . ASN A 1 193 ? 26.357 -13.157 -5.933 1.00 88.00 193 ASN A CA 1
ATOM 1590 C C . ASN A 1 193 ? 27.760 -12.538 -5.879 1.00 88.00 193 ASN A C 1
ATOM 1592 O O . ASN A 1 193 ? 28.423 -12.454 -6.908 1.00 88.00 193 ASN A O 1
ATOM 1596 N N . ALA A 1 194 ? 28.221 -12.139 -4.689 1.00 89.56 194 ALA A N 1
ATOM 1597 C CA . ALA A 1 194 ? 29.561 -11.589 -4.497 1.00 89.56 194 ALA A CA 1
ATOM 1598 C C . ALA A 1 194 ? 30.672 -12.645 -4.644 1.00 89.56 194 ALA A C 1
ATOM 1600 O O . ALA A 1 194 ? 31.769 -12.313 -5.084 1.00 89.56 194 ALA A O 1
ATOM 1601 N N . LEU A 1 195 ? 30.402 -13.904 -4.281 1.00 93.06 195 LEU A N 1
ATOM 1602 C CA . LEU A 1 195 ? 31.408 -14.972 -4.270 1.00 93.06 195 LEU A CA 1
ATOM 1603 C C . LEU A 1 195 ? 31.522 -15.746 -5.586 1.00 93.06 195 LEU A C 1
ATOM 1605 O O . LEU A 1 195 ? 32.628 -16.117 -5.972 1.00 93.06 195 LEU A O 1
ATOM 1609 N N . LYS A 1 196 ? 30.395 -16.064 -6.233 1.00 90.81 196 LYS A N 1
ATOM 1610 C CA . LYS A 1 196 ? 30.365 -16.970 -7.396 1.00 90.81 196 LYS A CA 1
ATOM 1611 C C . LYS A 1 196 ? 29.776 -16.355 -8.661 1.00 90.81 196 LYS A C 1
ATOM 1613 O O . LYS A 1 196 ? 30.064 -16.838 -9.746 1.00 90.81 196 LYS A O 1
ATOM 1618 N N . GLY A 1 197 ? 29.050 -15.247 -8.534 1.00 88.62 197 GLY A N 1
ATOM 1619 C CA . GLY A 1 197 ? 28.414 -14.574 -9.659 1.00 88.62 197 GLY A CA 1
ATOM 1620 C C . GLY A 1 197 ? 26.962 -15.000 -9.875 1.00 88.62 197 GLY A C 1
ATOM 1621 O O . GLY A 1 197 ? 26.361 -15.743 -9.099 1.00 88.62 197 GLY A O 1
ATOM 1622 N N . SER A 1 198 ? 26.353 -14.445 -10.922 1.00 87.94 198 SER A N 1
ATOM 1623 C CA . SER A 1 198 ? 24.894 -14.445 -11.081 1.00 87.94 198 SER A CA 1
ATOM 1624 C C . SER A 1 198 ? 24.295 -15.774 -11.557 1.00 87.94 198 SER A C 1
ATOM 1626 O O . SER A 1 198 ? 23.092 -15.982 -11.396 1.00 87.94 198 SER A O 1
ATOM 1628 N N . TYR A 1 199 ? 25.093 -16.679 -12.131 1.00 89.88 199 TYR A N 1
ATOM 1629 C CA . TYR A 1 199 ? 24.607 -17.978 -12.606 1.00 89.88 199 TYR A CA 1
ATOM 1630 C C . TYR A 1 199 ? 24.220 -18.891 -11.432 1.00 89.88 199 TYR A C 1
ATOM 1632 O O . TYR A 1 199 ? 23.109 -19.420 -11.370 1.00 89.88 199 TYR A O 1
ATOM 1640 N N . GLU A 1 200 ? 25.098 -18.991 -10.441 1.00 90.25 200 GLU A N 1
ATOM 1641 C CA . GLU A 1 200 ? 24.924 -19.758 -9.211 1.00 90.25 200 GLU A CA 1
ATOM 1642 C C . GLU A 1 200 ? 23.781 -19.193 -8.369 1.00 90.25 200 GLU A C 1
ATOM 1644 O O . GLU A 1 200 ? 22.978 -19.946 -7.815 1.00 90.25 200 GLU A O 1
ATOM 1649 N N . VAL A 1 201 ? 23.653 -17.863 -8.339 1.00 89.19 201 VAL A N 1
ATOM 1650 C CA . VAL A 1 201 ? 22.509 -17.174 -7.729 1.00 89.19 201 VAL A CA 1
ATOM 1651 C C . VAL A 1 201 ? 21.200 -17.573 -8.395 1.00 89.19 201 VAL A C 1
ATOM 1653 O O . VAL A 1 201 ? 20.199 -17.741 -7.699 1.00 89.19 20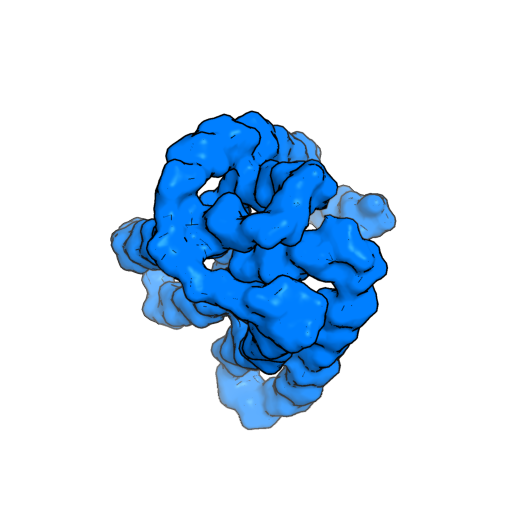1 VAL A O 1
ATOM 1656 N N . GLY A 1 202 ? 21.190 -17.751 -9.718 1.00 86.38 202 GLY A N 1
ATOM 1657 C CA . GLY A 1 202 ? 20.021 -18.220 -10.457 1.00 86.38 202 GLY A CA 1
ATOM 1658 C C . GLY A 1 202 ? 19.567 -19.606 -9.998 1.00 86.38 202 GLY A C 1
ATOM 1659 O O . GLY A 1 202 ? 18.387 -19.795 -9.700 1.00 86.38 202 GLY A O 1
ATOM 1660 N N . ILE A 1 203 ? 20.509 -20.545 -9.866 1.00 90.25 203 ILE A N 1
ATOM 1661 C CA . ILE A 1 203 ? 20.237 -21.912 -9.389 1.00 90.25 203 ILE A CA 1
ATOM 1662 C C . ILE A 1 203 ? 19.726 -21.888 -7.945 1.00 90.25 203 ILE A C 1
ATOM 1664 O O . ILE A 1 203 ? 18.691 -22.480 -7.642 1.00 90.25 203 ILE A O 1
ATOM 1668 N N . TYR A 1 204 ? 20.410 -21.164 -7.058 1.00 88.06 204 TYR A N 1
ATOM 1669 C CA . TYR A 1 204 ? 20.017 -21.059 -5.653 1.00 88.06 204 TYR A CA 1
ATOM 1670 C C . TYR A 1 204 ? 18.635 -20.407 -5.490 1.00 88.06 204 TYR A C 1
ATOM 1672 O O . TYR A 1 204 ? 17.765 -20.937 -4.801 1.00 88.06 204 TYR A O 1
ATOM 1680 N N . SER A 1 205 ? 18.385 -19.304 -6.203 1.00 85.06 205 SER A N 1
ATOM 1681 C CA . SER A 1 205 ? 17.098 -18.597 -6.174 1.00 85.06 205 SER A CA 1
ATOM 1682 C C . SER A 1 205 ? 15.940 -19.451 -6.691 1.00 85.06 205 SER A C 1
ATOM 1684 O O . SER A 1 205 ? 14.798 -19.210 -6.303 1.00 85.06 205 SER A O 1
ATOM 1686 N N . ALA A 1 206 ? 16.196 -20.422 -7.575 1.00 87.00 206 ALA A N 1
ATOM 1687 C CA . ALA A 1 206 ? 15.175 -21.369 -8.011 1.00 87.00 206 ALA A CA 1
ATOM 1688 C C . ALA A 1 206 ? 14.761 -22.308 -6.867 1.00 87.00 206 ALA A C 1
ATOM 1690 O O . ALA A 1 206 ? 13.568 -22.517 -6.666 1.00 87.00 206 ALA A O 1
ATOM 1691 N N . GLY A 1 207 ? 15.728 -22.799 -6.082 1.00 86.00 207 GLY A N 1
ATOM 1692 C CA . GLY A 1 207 ? 15.470 -23.611 -4.890 1.00 86.00 207 GLY A CA 1
ATOM 1693 C C . GLY A 1 207 ? 14.704 -22.843 -3.812 1.00 86.00 207 GLY A C 1
ATOM 1694 O O . GLY A 1 207 ? 13.677 -23.321 -3.344 1.00 86.00 207 GLY A O 1
ATOM 1695 N N . VAL A 1 208 ? 15.136 -21.615 -3.500 1.00 83.44 208 VAL A N 1
ATOM 1696 C CA . VAL A 1 208 ? 14.479 -20.751 -2.497 1.00 83.44 208 VAL A CA 1
ATOM 1697 C C . VAL A 1 208 ? 13.019 -20.449 -2.844 1.00 83.44 208 VAL A C 1
ATOM 1699 O O . VAL A 1 208 ? 12.201 -20.278 -1.953 1.00 83.44 208 VAL A O 1
ATOM 1702 N N . ARG A 1 209 ? 12.647 -20.386 -4.129 1.00 79.69 209 ARG A N 1
ATOM 1703 C CA . ARG A 1 209 ? 11.246 -20.149 -4.528 1.00 79.69 209 ARG A CA 1
ATOM 1704 C C . ARG A 1 209 ? 10.327 -21.353 -4.324 1.00 79.69 209 ARG A C 1
ATOM 1706 O O . ARG A 1 209 ? 9.113 -21.176 -4.382 1.00 79.69 209 ARG A O 1
ATOM 1713 N N . LEU A 1 210 ? 10.883 -22.555 -4.183 1.00 81.50 210 LEU A N 1
ATOM 1714 C CA . LEU A 1 210 ? 10.119 -23.794 -4.016 1.00 81.50 210 LEU A CA 1
ATOM 1715 C C . LEU A 1 210 ? 9.850 -24.132 -2.542 1.00 81.50 210 LEU A C 1
ATOM 1717 O O . LEU A 1 210 ? 9.004 -24.985 -2.278 1.00 81.50 210 LEU A O 1
A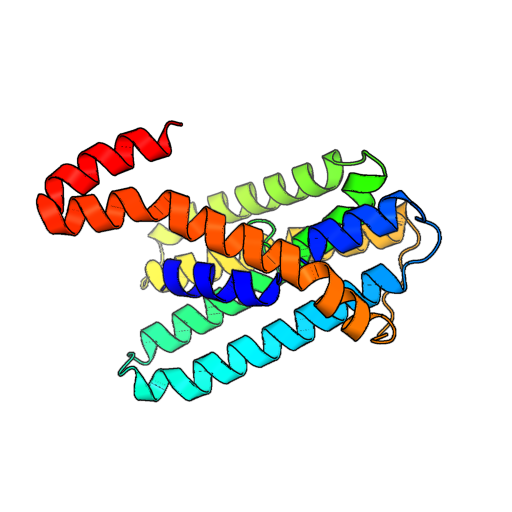TOM 1721 N N . THR A 1 211 ? 10.562 -23.489 -1.615 1.00 67.81 211 THR A N 1
ATOM 1722 C CA . THR A 1 211 ? 10.460 -23.663 -0.157 1.00 67.81 211 THR A CA 1
ATOM 1723 C C . THR A 1 211 ? 9.745 -22.490 0.488 1.00 67.81 211 THR A C 1
ATOM 1725 O O . THR A 1 211 ? 8.842 -22.735 1.315 1.00 67.81 211 THR A O 1
#

pLDDT: mean 87.67, std 6.68, range [56.0, 95.12]